Protein AF-A0A928CKJ3-F1 (afdb_monomer_lite)

pLDDT: mean 70.88, std 17.89, range [30.19, 94.12]

Structure (mmCIF, N/CA/C/O backbone):
data_AF-A0A928CKJ3-F1
#
_entry.id   AF-A0A928CKJ3-F1
#
loop_
_atom_site.group_PDB
_atom_site.id
_atom_site.type_symbol
_atom_site.label_atom_id
_atom_site.label_alt_id
_atom_site.label_comp_id
_atom_site.label_asym_id
_atom_site.label_entity_id
_atom_site.label_seq_id
_atom_site.pdbx_PDB_ins_code
_atom_site.Cartn_x
_atom_site.Cartn_y
_atom_site.Cartn_z
_atom_site.occupancy
_atom_site.B_iso_or_equiv
_atom_site.auth_seq_id
_atom_site.auth_comp_id
_atom_site.auth_asym_id
_atom_site.auth_atom_id
_atom_site.pdbx_PDB_model_num
ATOM 1 N N . MET A 1 1 ? 8.631 -1.936 -38.135 1.00 51.50 1 MET A N 1
ATOM 2 C CA . MET A 1 1 ? 9.243 -1.832 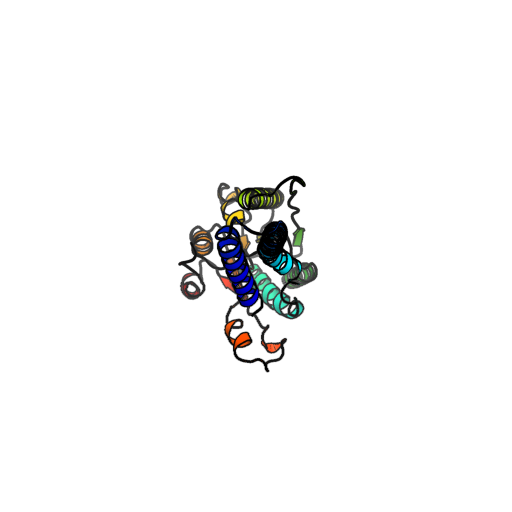-39.485 1.00 51.50 1 MET A CA 1
ATOM 3 C C . MET A 1 1 ? 10.563 -1.054 -39.508 1.00 51.50 1 MET A C 1
ATOM 5 O O . MET A 1 1 ? 11.503 -1.553 -40.109 1.00 51.50 1 MET A O 1
ATOM 9 N N . LEU A 1 2 ? 10.690 0.100 -38.836 1.00 54.56 2 LEU A N 1
ATOM 10 C CA . LEU A 1 2 ? 11.912 0.930 -38.873 1.00 54.56 2 LEU A CA 1
ATOM 11 C C . LEU A 1 2 ? 13.190 0.224 -38.360 1.00 54.56 2 LEU A C 1
ATOM 13 O O . LEU A 1 2 ? 14.235 0.327 -38.994 1.00 54.56 2 LEU A O 1
ATOM 17 N N . LYS A 1 3 ? 13.100 -0.550 -37.264 1.00 55.16 3 LYS A N 1
ATOM 18 C CA . LYS A 1 3 ? 14.242 -1.300 -36.696 1.00 55.16 3 LYS A CA 1
ATOM 19 C C . LYS A 1 3 ? 14.831 -2.317 -37.685 1.00 55.16 3 LYS A C 1
ATOM 21 O O . LYS A 1 3 ? 16.035 -2.332 -37.892 1.00 55.16 3 LYS A O 1
ATOM 26 N N . LEU A 1 4 ? 13.974 -3.093 -38.354 1.00 59.09 4 LEU A N 1
ATOM 27 C CA . LEU A 1 4 ? 14.368 -4.061 -39.390 1.00 59.09 4 LEU A CA 1
ATOM 28 C C . LEU A 1 4 ? 15.076 -3.388 -40.576 1.00 59.09 4 LEU A C 1
ATOM 30 O O . LEU A 1 4 ? 16.056 -3.923 -41.089 1.00 59.09 4 LEU A O 1
ATOM 34 N N . LEU A 1 5 ? 14.614 -2.199 -40.976 1.00 64.75 5 LEU A N 1
ATOM 35 C CA . LEU A 1 5 ? 15.221 -1.431 -42.063 1.00 64.75 5 LEU A CA 1
ATOM 36 C C . LEU A 1 5 ? 16.613 -0.897 -41.673 1.00 64.75 5 LEU A C 1
ATOM 38 O O . LEU A 1 5 ? 17.554 -1.019 -42.452 1.00 64.75 5 LEU A O 1
ATOM 42 N N . LEU A 1 6 ? 16.768 -0.377 -40.450 1.00 62.59 6 LEU A N 1
ATOM 43 C CA . LEU A 1 6 ? 18.052 0.096 -39.909 1.00 62.59 6 LEU A CA 1
ATOM 44 C C . LEU A 1 6 ? 19.079 -1.036 -39.776 1.00 62.59 6 LEU A C 1
ATOM 46 O O . LEU A 1 6 ? 20.226 -0.877 -40.193 1.00 62.59 6 LEU A O 1
ATOM 50 N N . THR A 1 7 ? 18.668 -2.199 -39.263 1.00 65.25 7 THR A N 1
ATOM 51 C CA . THR A 1 7 ? 19.543 -3.376 -39.165 1.00 65.25 7 THR A CA 1
ATOM 52 C C . THR A 1 7 ? 19.997 -3.849 -40.549 1.00 65.25 7 THR A C 1
ATOM 54 O O . THR A 1 7 ? 21.179 -4.128 -40.743 1.00 65.25 7 THR A O 1
ATOM 57 N N . ALA A 1 8 ? 19.097 -3.871 -41.539 1.00 68.06 8 ALA A N 1
ATOM 58 C CA . ALA A 1 8 ? 19.449 -4.225 -42.914 1.00 68.06 8 ALA A CA 1
ATOM 59 C C . ALA A 1 8 ? 20.457 -3.238 -43.536 1.00 68.06 8 ALA A C 1
ATOM 61 O O . ALA A 1 8 ? 21.411 -3.663 -44.191 1.00 68.06 8 ALA A O 1
ATOM 62 N N . VAL A 1 9 ? 20.301 -1.932 -43.281 1.00 71.06 9 VAL A N 1
ATOM 63 C CA . VAL A 1 9 ? 21.239 -0.891 -43.738 1.00 71.06 9 VAL A CA 1
ATOM 64 C C . VAL A 1 9 ? 22.617 -1.043 -43.081 1.00 71.06 9 VAL A C 1
ATOM 66 O O . VAL A 1 9 ? 23.631 -0.946 -43.774 1.00 71.06 9 VAL A O 1
ATOM 69 N N . MET A 1 10 ? 22.682 -1.350 -41.781 1.00 67.12 10 MET A N 1
ATOM 70 C CA . MET A 1 10 ? 23.954 -1.587 -41.081 1.00 67.12 10 MET A CA 1
ATOM 71 C C . MET A 1 10 ? 24.703 -2.804 -41.631 1.00 67.12 10 MET A C 1
ATOM 73 O O . MET A 1 10 ? 25.911 -2.732 -41.865 1.00 67.12 10 MET A O 1
ATOM 77 N N . ILE A 1 11 ? 23.991 -3.906 -41.887 1.00 72.25 11 ILE A N 1
ATOM 78 C CA . ILE A 1 11 ? 24.580 -5.120 -42.466 1.00 72.25 11 ILE A CA 1
ATOM 79 C C . ILE A 1 11 ? 25.114 -4.829 -43.876 1.00 72.25 11 ILE A C 1
ATOM 81 O O . ILE A 1 11 ? 26.253 -5.179 -44.188 1.00 72.25 11 ILE A O 1
ATOM 85 N N . ALA A 1 12 ? 24.345 -4.120 -44.708 1.00 70.69 12 ALA A N 1
ATOM 86 C CA . ALA A 1 12 ? 24.781 -3.729 -46.047 1.00 70.69 12 ALA A CA 1
ATOM 87 C C . ALA A 1 12 ? 26.026 -2.816 -46.020 1.00 70.69 12 ALA A C 1
ATOM 89 O O . ALA A 1 12 ? 26.948 -3.005 -46.819 1.00 70.69 12 ALA A O 1
ATOM 90 N N . ALA A 1 13 ? 26.096 -1.871 -45.076 1.00 68.12 13 ALA A N 1
ATOM 91 C CA . ALA A 1 13 ? 27.244 -0.980 -44.901 1.00 68.12 13 ALA A CA 1
ATOM 92 C C . ALA A 1 13 ? 28.513 -1.730 -44.448 1.00 68.12 13 ALA A C 1
ATOM 94 O O . ALA A 1 13 ? 29.599 -1.485 -44.982 1.00 68.12 13 ALA A O 1
ATOM 95 N N . LEU A 1 14 ? 28.380 -2.691 -43.527 1.00 68.94 14 LEU A N 1
ATOM 96 C CA . LEU A 1 14 ? 29.472 -3.572 -43.096 1.00 68.94 14 LEU A CA 1
ATOM 97 C C . LEU A 1 14 ? 29.993 -4.438 -44.251 1.00 68.94 14 LEU A C 1
ATOM 99 O O . LEU A 1 14 ? 31.204 -4.498 -44.480 1.00 68.94 14 LEU A O 1
ATOM 103 N N . CYS A 1 15 ? 29.100 -5.040 -45.044 1.00 70.06 15 CYS A N 1
ATOM 104 C CA . CYS A 1 15 ? 29.486 -5.779 -46.248 1.00 70.06 15 CYS A CA 1
ATOM 105 C C . CYS A 1 15 ? 30.217 -4.880 -47.264 1.00 70.06 15 CYS A C 1
ATOM 107 O O . CYS A 1 15 ? 31.235 -5.288 -47.829 1.00 70.06 15 CYS A O 1
ATOM 109 N N . GLY A 1 16 ? 29.760 -3.636 -47.453 1.00 64.62 16 GLY A N 1
ATOM 110 C CA . GLY A 1 16 ? 30.408 -2.645 -48.317 1.00 64.62 16 GLY A CA 1
ATOM 111 C C . GLY A 1 16 ? 31.831 -2.282 -47.877 1.00 64.62 16 GLY A C 1
ATOM 112 O O . GLY A 1 16 ? 32.731 -2.201 -48.718 1.00 64.62 16 GLY A O 1
ATOM 113 N N . MET A 1 17 ? 32.072 -2.141 -46.569 1.00 65.88 17 MET A N 1
ATOM 114 C CA . MET A 1 17 ? 33.410 -1.887 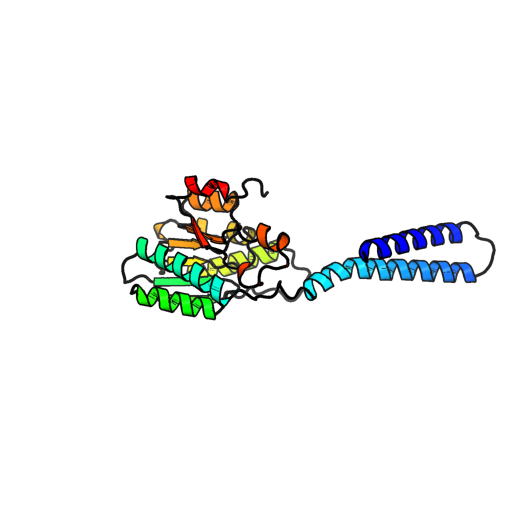-46.015 1.00 65.88 17 MET A CA 1
ATOM 115 C C . MET A 1 17 ? 34.372 -3.059 -46.253 1.00 65.88 17 MET A C 1
ATOM 117 O O . MET A 1 17 ? 35.513 -2.844 -46.670 1.00 65.88 17 MET A O 1
ATOM 121 N N . VAL A 1 18 ? 33.910 -4.302 -46.075 1.00 65.69 18 VAL A N 1
ATOM 122 C CA . VAL A 1 18 ? 34.718 -5.510 -46.336 1.00 65.69 18 VAL A CA 1
ATOM 123 C C . VAL A 1 18 ? 35.108 -5.614 -47.817 1.00 65.69 18 VAL A C 1
ATOM 125 O O . VAL A 1 18 ? 36.251 -5.945 -48.142 1.00 65.69 18 VAL A O 1
ATOM 128 N N . ILE A 1 19 ? 34.191 -5.275 -48.729 1.00 65.56 19 ILE A N 1
ATOM 129 C CA . ILE A 1 19 ? 34.451 -5.267 -50.178 1.00 65.56 19 ILE A CA 1
ATOM 130 C C . ILE A 1 19 ? 35.441 -4.155 -50.557 1.00 65.56 19 ILE A C 1
ATOM 132 O O . ILE A 1 19 ? 36.351 -4.393 -51.356 1.00 65.56 19 ILE A O 1
ATOM 136 N N . CYS A 1 20 ? 35.317 -2.964 -49.961 1.00 63.22 20 CYS A N 1
ATOM 137 C CA . CYS A 1 20 ? 36.242 -1.851 -50.197 1.00 63.22 20 CYS A CA 1
ATOM 138 C C . CYS A 1 20 ? 37.664 -2.157 -49.701 1.00 63.22 20 CYS A C 1
ATOM 140 O O . CYS A 1 20 ? 38.634 -1.777 -50.357 1.00 63.22 20 CYS A O 1
ATOM 142 N N . ASN A 1 21 ? 37.806 -2.896 -48.596 1.00 62.84 21 ASN A N 1
ATOM 143 C CA . ASN A 1 21 ? 39.110 -3.248 -48.029 1.00 62.84 21 ASN A CA 1
ATOM 144 C C . ASN A 1 21 ? 39.864 -4.319 -48.852 1.00 62.84 21 ASN A C 1
ATOM 146 O O . ASN A 1 21 ? 41.090 -4.383 -48.828 1.00 62.84 21 ASN A O 1
ATOM 150 N N . ARG A 1 22 ? 39.156 -5.140 -49.647 1.00 63.38 22 ARG A N 1
ATOM 151 C CA . ARG A 1 22 ? 39.763 -6.193 -50.492 1.00 63.38 22 ARG A CA 1
ATOM 152 C C . ARG A 1 22 ? 40.399 -5.692 -51.798 1.00 63.38 22 ARG A C 1
ATOM 154 O O . ARG A 1 22 ? 41.063 -6.473 -52.476 1.00 63.38 22 ARG A O 1
ATOM 161 N N . LYS A 1 23 ? 40.243 -4.414 -52.170 1.00 56.00 23 LYS A N 1
ATOM 162 C CA . LYS A 1 23 ? 40.884 -3.818 -53.362 1.00 56.00 23 LYS A CA 1
ATOM 163 C C . LYS A 1 23 ? 41.883 -2.717 -52.967 1.00 56.00 23 LYS A C 1
ATOM 165 O O . LYS A 1 23 ? 41.599 -1.538 -53.158 1.00 56.00 23 LYS A O 1
ATOM 170 N N . PRO A 1 24 ? 43.096 -3.061 -52.500 1.00 51.28 24 PRO A N 1
ATOM 171 C CA . PRO A 1 24 ? 44.049 -2.080 -51.971 1.00 51.28 24 PRO A CA 1
ATOM 172 C C . PRO A 1 24 ? 44.742 -1.199 -53.031 1.00 51.28 24 PRO A C 1
ATOM 174 O O . PRO A 1 24 ? 45.612 -0.408 -52.680 1.00 51.28 24 PRO A O 1
ATOM 177 N N . ARG A 1 25 ? 44.409 -1.305 -54.329 1.00 54.72 25 ARG A N 1
ATOM 178 C CA . ARG A 1 25 ? 45.247 -0.742 -55.409 1.00 54.72 25 ARG A CA 1
ATOM 179 C C . ARG A 1 25 ? 44.687 0.410 -56.241 1.00 54.72 25 ARG A C 1
ATOM 181 O O . ARG A 1 25 ? 45.402 0.865 -57.127 1.00 54.72 25 ARG A O 1
ATOM 188 N N . LYS A 1 26 ? 43.483 0.939 -55.993 1.00 51.34 26 LYS A N 1
ATOM 189 C CA . LYS A 1 26 ? 43.012 2.127 -56.736 1.00 51.34 26 LYS A CA 1
ATOM 190 C C . LYS A 1 26 ? 42.228 3.108 -55.863 1.00 51.34 26 LYS A C 1
ATOM 192 O O . LYS A 1 26 ? 41.211 2.749 -55.301 1.00 51.34 26 LYS A O 1
ATOM 197 N N . ALA A 1 27 ? 42.700 4.357 -55.883 1.00 56.44 27 ALA A N 1
ATOM 198 C CA . ALA A 1 27 ? 42.038 5.620 -55.547 1.00 56.44 27 ALA A CA 1
ATOM 199 C C . ALA A 1 27 ? 41.666 5.897 -54.074 1.00 56.44 27 ALA A C 1
ATOM 201 O O . ALA A 1 27 ? 40.838 5.223 -53.469 1.00 56.44 27 ALA A O 1
ATOM 202 N N . ALA A 1 28 ? 42.166 7.034 -53.565 1.00 59.50 28 ALA A N 1
ATOM 203 C CA . ALA A 1 28 ? 41.754 7.692 -52.317 1.00 59.50 28 ALA A CA 1
ATOM 204 C C . ALA A 1 28 ? 40.222 7.794 -52.134 1.00 59.50 28 ALA A C 1
ATOM 206 O O . ALA A 1 28 ? 39.727 7.825 -51.012 1.00 59.50 28 ALA A O 1
ATOM 207 N N . ARG A 1 29 ? 39.467 7.752 -53.239 1.00 61.59 29 ARG A N 1
ATOM 208 C CA . ARG A 1 29 ? 38.000 7.734 -53.280 1.00 61.59 29 ARG A CA 1
ATOM 209 C C . ARG A 1 29 ? 37.377 6.565 -52.501 1.00 61.59 29 ARG A C 1
ATOM 211 O O . ARG A 1 29 ? 36.368 6.772 -51.842 1.00 61.59 29 ARG A O 1
ATOM 218 N N . TYR A 1 30 ? 37.983 5.374 -52.491 1.00 62.00 30 TYR A N 1
ATOM 219 C CA . TYR A 1 30 ? 37.432 4.226 -51.746 1.00 62.00 30 TYR A CA 1
ATOM 220 C C . TYR A 1 30 ? 37.673 4.317 -50.237 1.00 62.00 30 TYR A C 1
ATOM 222 O O . TYR A 1 30 ? 36.861 3.820 -49.461 1.00 62.00 30 TYR A O 1
ATOM 230 N N . LYS A 1 31 ? 38.740 5.008 -49.809 1.00 62.53 31 LYS A N 1
ATOM 231 C CA . LYS A 1 31 ? 38.963 5.321 -48.389 1.00 62.53 31 LYS A CA 1
ATOM 232 C C . LYS A 1 31 ? 37.903 6.294 -47.870 1.00 62.53 31 LYS A C 1
ATOM 234 O O . LYS A 1 31 ? 37.403 6.101 -46.771 1.00 62.53 31 LYS A O 1
ATOM 239 N N . ILE A 1 32 ? 37.519 7.281 -48.685 1.00 69.44 32 ILE A N 1
ATOM 240 C CA . ILE A 1 32 ? 36.440 8.227 -48.356 1.00 69.44 32 ILE A CA 1
ATOM 241 C C . ILE A 1 32 ? 35.095 7.495 -48.258 1.00 69.44 32 ILE A C 1
ATOM 243 O O . ILE A 1 32 ? 34.369 7.696 -47.292 1.00 69.44 32 ILE A O 1
ATOM 247 N N . ILE A 1 33 ? 34.786 6.596 -49.200 1.00 69.25 33 ILE A N 1
ATOM 248 C CA . ILE A 1 33 ? 33.550 5.795 -49.159 1.00 69.25 33 ILE A CA 1
ATOM 249 C C . ILE A 1 33 ? 33.511 4.900 -47.913 1.00 69.25 33 ILE A C 1
ATOM 251 O O . ILE A 1 33 ? 32.493 4.853 -47.231 1.00 69.25 33 ILE A O 1
ATOM 255 N N . ALA A 1 34 ? 34.615 4.229 -47.574 1.00 66.50 34 ALA A N 1
ATOM 256 C CA . ALA A 1 34 ? 34.688 3.412 -46.364 1.00 66.50 34 ALA A CA 1
ATOM 257 C C . ALA A 1 34 ? 34.523 4.250 -45.085 1.00 66.50 34 ALA A C 1
ATOM 259 O O . ALA A 1 34 ? 33.833 3.821 -44.166 1.00 66.50 34 ALA A O 1
ATOM 260 N N . LEU A 1 35 ? 35.096 5.458 -45.044 1.00 70.75 35 LEU A N 1
ATOM 261 C CA . LEU A 1 35 ? 34.954 6.374 -43.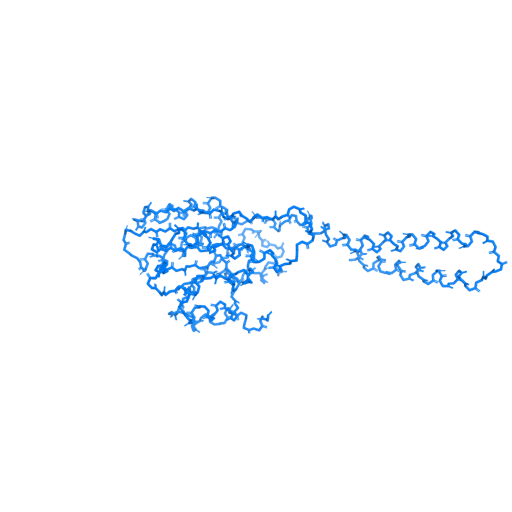913 1.00 70.75 35 LEU A CA 1
ATOM 262 C C . LEU A 1 35 ? 33.513 6.884 -43.771 1.00 70.75 35 LEU A C 1
ATOM 264 O O . LEU A 1 35 ? 32.996 6.926 -42.661 1.00 70.75 35 LEU A O 1
ATOM 268 N N . LEU A 1 36 ? 32.835 7.192 -44.881 1.00 73.06 36 LEU A N 1
ATOM 269 C CA . LEU A 1 36 ? 31.415 7.562 -44.880 1.00 73.06 36 LEU A CA 1
ATOM 270 C C . LEU A 1 36 ? 30.518 6.404 -44.423 1.00 73.06 36 LEU A C 1
ATOM 272 O O . LEU A 1 36 ? 29.587 6.627 -43.655 1.00 73.06 36 LEU A O 1
ATOM 276 N N . LEU A 1 37 ? 30.810 5.169 -44.843 1.00 72.50 37 LEU A N 1
ATOM 277 C CA . LEU A 1 37 ? 30.086 3.979 -44.382 1.00 72.50 37 LEU A CA 1
ATOM 278 C C . LEU A 1 37 ? 30.315 3.712 -42.890 1.00 72.50 37 LEU A C 1
ATOM 280 O O . LEU A 1 37 ? 29.370 3.364 -42.188 1.00 72.50 37 LEU A O 1
ATOM 284 N N . LEU A 1 38 ? 31.538 3.908 -42.391 1.00 70.94 38 LEU A N 1
ATOM 285 C CA . LEU A 1 38 ? 31.846 3.810 -40.963 1.00 70.94 38 LEU A CA 1
ATOM 286 C C . LEU A 1 38 ? 31.054 4.851 -40.159 1.00 70.94 38 LEU A C 1
ATOM 288 O O . LEU A 1 38 ? 30.447 4.520 -39.145 1.00 70.94 38 LEU A O 1
ATOM 292 N N . LEU A 1 39 ? 31.024 6.096 -40.638 1.00 76.31 39 LEU A N 1
ATOM 293 C CA . LEU A 1 39 ? 30.307 7.199 -39.998 1.00 76.31 39 LEU A CA 1
ATOM 294 C C . LEU A 1 39 ? 28.792 6.945 -39.995 1.00 76.31 39 LEU A C 1
ATOM 296 O O . LEU A 1 39 ? 28.137 7.177 -38.985 1.00 76.31 39 LEU A O 1
ATOM 300 N N . LEU A 1 40 ? 28.252 6.371 -41.075 1.00 74.75 40 LEU A N 1
ATOM 301 C CA . LEU A 1 40 ? 26.858 5.935 -41.151 1.00 74.75 40 LEU A CA 1
ATOM 302 C C . LEU A 1 40 ? 26.544 4.841 -40.121 1.00 74.75 40 LEU A C 1
ATOM 304 O O . LEU A 1 40 ? 25.525 4.939 -39.451 1.00 74.75 40 LEU A O 1
ATOM 308 N N . VAL A 1 41 ? 27.422 3.843 -39.958 1.00 70.88 41 VAL A N 1
ATOM 309 C CA . VAL A 1 41 ? 27.256 2.768 -38.961 1.00 70.88 41 VAL A CA 1
ATOM 310 C C . VAL A 1 41 ? 27.332 3.308 -37.531 1.00 70.88 41 VAL A C 1
ATOM 312 O O . VAL A 1 41 ? 26.537 2.896 -36.688 1.00 70.88 41 VAL A O 1
ATOM 315 N N . LEU A 1 42 ? 28.248 4.241 -37.254 1.00 69.81 42 LEU A N 1
ATOM 316 C CA . LEU A 1 42 ? 28.365 4.884 -35.942 1.00 69.81 42 LEU A CA 1
ATOM 317 C C . LEU A 1 42 ? 27.140 5.748 -35.627 1.00 69.81 42 LEU A C 1
ATOM 319 O O . LEU A 1 42 ? 26.592 5.644 -34.534 1.00 69.81 42 LEU A O 1
ATOM 323 N N . LEU A 1 43 ? 26.665 6.545 -36.589 1.00 68.75 43 LEU A N 1
ATOM 324 C CA . LEU A 1 43 ? 25.456 7.351 -36.422 1.00 68.75 43 LEU A CA 1
ATOM 325 C C . LEU A 1 43 ? 24.206 6.480 -36.293 1.00 68.75 43 LEU A C 1
ATOM 327 O O . LEU A 1 43 ? 23.377 6.760 -35.438 1.00 68.75 43 LEU A O 1
ATOM 331 N N . SER A 1 44 ? 24.066 5.410 -37.082 1.00 65.88 44 SER A N 1
ATOM 332 C CA . SER A 1 44 ? 22.915 4.505 -36.990 1.00 65.88 44 SER A CA 1
ATOM 333 C C . SER A 1 44 ? 22.939 3.664 -35.718 1.00 65.88 44 SER A C 1
ATOM 335 O O . SER A 1 44 ? 21.886 3.422 -35.142 1.00 65.88 44 SER A O 1
ATOM 337 N N . GLY A 1 45 ? 24.122 3.232 -35.267 1.00 61.09 45 GLY A N 1
ATOM 338 C CA . GLY A 1 45 ? 24.304 2.530 -33.997 1.00 61.09 45 GLY A CA 1
ATOM 339 C C . GLY A 1 45 ? 24.022 3.440 -32.804 1.00 61.09 45 GLY A C 1
ATOM 340 O O . GLY A 1 45 ? 23.292 3.044 -31.900 1.00 61.09 45 GLY A O 1
ATOM 341 N N . GLY A 1 46 ? 24.502 4.687 -32.855 1.00 60.84 46 GLY A N 1
ATOM 342 C CA . GLY A 1 46 ? 24.149 5.737 -31.902 1.00 60.84 46 GLY A CA 1
ATOM 343 C C . GLY A 1 46 ? 22.643 5.980 -31.874 1.00 60.84 46 GLY A C 1
ATOM 344 O O . GLY A 1 46 ? 22.047 5.926 -30.807 1.00 60.84 46 GLY A O 1
ATOM 345 N N . LEU A 1 47 ? 21.999 6.113 -33.039 1.00 60.16 47 LEU A N 1
ATOM 346 C CA . LEU A 1 47 ? 20.543 6.229 -33.140 1.00 60.16 47 LEU A CA 1
ATOM 347 C C . LEU A 1 47 ? 19.826 5.000 -32.566 1.00 60.16 47 LEU A C 1
ATOM 349 O O . LEU A 1 47 ? 18.777 5.149 -31.961 1.00 60.16 47 LEU A O 1
ATOM 353 N N . PHE A 1 48 ? 20.369 3.792 -32.734 1.00 58.03 48 PHE A N 1
ATOM 354 C CA . PHE A 1 48 ? 19.779 2.557 -32.209 1.00 58.03 48 PHE A CA 1
ATOM 355 C C . PHE A 1 48 ? 19.878 2.458 -30.682 1.00 58.03 48 PHE A C 1
ATOM 357 O O . PHE A 1 48 ? 18.996 1.866 -30.069 1.00 58.03 48 PHE A O 1
ATOM 364 N N . MET A 1 49 ? 20.913 3.050 -30.075 1.00 57.22 49 MET A N 1
ATOM 365 C CA . MET A 1 49 ? 21.033 3.188 -28.618 1.00 57.22 49 MET A CA 1
ATOM 366 C C . MET A 1 49 ? 20.210 4.364 -28.068 1.00 57.22 49 MET A C 1
ATOM 368 O O . MET A 1 49 ? 19.703 4.273 -26.958 1.00 57.22 49 MET A O 1
ATOM 372 N N . TYR A 1 50 ? 20.022 5.431 -28.853 1.00 53.41 50 TYR A N 1
ATOM 373 C CA . TYR A 1 50 ? 19.234 6.615 -28.477 1.00 53.41 50 TYR A CA 1
ATOM 374 C C . TYR A 1 50 ? 17.728 6.479 -28.772 1.00 53.41 50 TYR A C 1
ATOM 376 O O . TYR A 1 50 ? 16.913 7.215 -28.236 1.00 53.41 50 TYR A O 1
ATOM 384 N N . LEU A 1 51 ? 17.318 5.559 -29.651 1.00 53.81 51 LEU A N 1
ATOM 385 C CA . LEU A 1 51 ? 15.909 5.299 -29.972 1.00 53.81 51 LEU A CA 1
ATOM 386 C C . LEU A 1 51 ? 15.125 4.703 -28.791 1.00 53.81 51 LEU A C 1
ATOM 388 O O . LEU A 1 51 ? 13.980 5.107 -28.619 1.00 53.81 51 LEU A O 1
ATOM 392 N N . PRO A 1 52 ? 15.681 3.779 -27.981 1.00 47.28 52 PRO A N 1
ATOM 393 C CA . PRO A 1 52 ? 15.100 3.395 -26.700 1.00 47.28 52 PRO A CA 1
ATOM 394 C C . PRO A 1 52 ? 14.963 4.590 -25.753 1.00 47.28 52 PRO A C 1
ATOM 396 O O . PRO A 1 52 ? 13.865 4.814 -25.266 1.00 47.28 52 PRO A O 1
ATOM 399 N N . SER A 1 53 ? 15.999 5.427 -25.600 1.00 43.56 53 SER A N 1
ATOM 400 C CA . SER A 1 53 ? 15.948 6.581 -24.687 1.00 43.56 53 SER A CA 1
ATOM 401 C C . SER A 1 53 ? 14.999 7.690 -25.162 1.00 43.56 53 SER A C 1
ATOM 403 O O . SER A 1 53 ? 14.403 8.387 -24.352 1.00 43.56 53 SER A O 1
ATOM 405 N N . LEU A 1 54 ? 14.802 7.844 -26.477 1.00 40.78 54 LEU A N 1
ATOM 406 C CA . LEU A 1 54 ? 13.795 8.741 -27.056 1.00 40.78 54 LEU A CA 1
ATOM 407 C C . LEU A 1 54 ? 12.389 8.138 -27.059 1.00 40.78 54 LEU A C 1
ATOM 409 O O . LEU A 1 54 ? 11.428 8.900 -27.114 1.00 40.78 54 LEU A O 1
ATOM 413 N N . ALA A 1 55 ? 12.253 6.810 -27.029 1.00 39.81 55 ALA A N 1
ATOM 414 C CA . ALA A 1 55 ? 10.975 6.135 -26.827 1.00 39.81 55 ALA A CA 1
ATOM 415 C C . ALA A 1 55 ? 10.561 6.164 -25.347 1.00 39.81 55 ALA A C 1
ATOM 417 O O . ALA A 1 55 ? 9.382 6.344 -25.092 1.00 39.81 55 ALA A O 1
ATOM 418 N N . GLU A 1 56 ? 11.509 6.104 -24.408 1.00 38.78 56 GLU A N 1
ATOM 419 C CA . GLU A 1 56 ? 11.291 6.382 -22.978 1.00 38.78 56 GLU A CA 1
ATOM 420 C C . GLU A 1 56 ? 11.028 7.871 -22.711 1.00 38.78 56 GLU A C 1
ATOM 422 O O . GLU A 1 56 ? 10.216 8.199 -21.856 1.00 38.78 56 GLU A O 1
ATOM 427 N N . GLN A 1 57 ? 11.630 8.793 -23.476 1.00 37.66 57 GLN A N 1
ATOM 428 C CA . GLN A 1 57 ? 11.331 10.230 -23.356 1.00 37.66 57 GLN A CA 1
ATOM 429 C C . GLN A 1 57 ? 10.075 10.691 -24.124 1.00 37.66 57 GLN A C 1
ATOM 431 O O . GLN A 1 57 ? 9.559 11.767 -23.828 1.00 37.66 57 GLN A O 1
ATOM 436 N N . ASN A 1 58 ? 9.574 9.926 -25.108 1.00 30.19 58 ASN A N 1
ATOM 437 C CA . ASN A 1 58 ? 8.370 10.272 -25.890 1.00 30.19 58 ASN A CA 1
ATOM 438 C C . ASN A 1 58 ? 7.192 9.298 -25.741 1.00 30.19 58 ASN A C 1
ATOM 440 O O . ASN A 1 58 ? 6.139 9.559 -26.327 1.00 30.19 58 ASN A O 1
ATOM 444 N N . SER A 1 59 ? 7.297 8.246 -24.927 1.00 31.41 59 SER A N 1
ATOM 445 C CA . SER A 1 59 ? 6.154 7.877 -24.099 1.00 31.41 59 SER A CA 1
ATOM 446 C C . SER A 1 59 ? 6.038 8.994 -23.058 1.00 31.41 59 SER A C 1
ATOM 448 O O . SER A 1 59 ? 6.608 8.931 -21.983 1.00 31.41 59 SER A O 1
ATOM 450 N N . LYS A 1 60 ? 5.380 10.121 -23.342 1.00 36.44 60 LYS A N 1
ATOM 451 C CA . LYS A 1 60 ? 3.939 10.186 -23.078 1.00 36.44 60 LYS A CA 1
ATOM 452 C C . LYS A 1 60 ? 3.454 8.839 -22.570 1.00 36.44 60 LYS A C 1
ATOM 454 O O . LYS A 1 60 ? 3.085 7.980 -23.373 1.00 36.44 60 LYS A O 1
ATOM 459 N N . ASP A 1 61 ? 3.602 8.676 -21.254 1.00 33.78 61 ASP A N 1
ATOM 460 C CA . ASP A 1 61 ? 2.822 7.772 -20.419 1.00 33.78 61 ASP A CA 1
ATOM 461 C C . ASP A 1 61 ? 1.546 7.402 -21.173 1.00 33.78 61 ASP A C 1
ATOM 463 O O . ASP A 1 61 ? 0.900 8.334 -21.684 1.00 33.78 61 ASP A O 1
ATOM 467 N N . PRO A 1 62 ? 1.200 6.107 -21.320 1.00 35.34 62 PRO A N 1
ATOM 468 C CA . PRO A 1 62 ? -0.083 5.743 -21.901 1.00 35.34 62 PRO A CA 1
ATOM 469 C C . PRO A 1 62 ? -1.122 6.664 -21.279 1.00 35.34 62 PRO A C 1
ATOM 471 O O . PRO A 1 62 ? -1.219 6.747 -20.056 1.00 35.34 62 PRO A O 1
ATOM 474 N N . GLU A 1 63 ? -1.726 7.474 -22.155 1.00 33.72 63 GLU A N 1
ATOM 475 C CA . GLU A 1 63 ? -2.552 8.615 -21.805 1.00 33.72 63 GLU A CA 1
ATOM 476 C C . GLU A 1 63 ? -3.375 8.266 -20.572 1.00 33.72 63 GLU A C 1
ATOM 478 O O . GLU A 1 63 ? -4.167 7.326 -20.615 1.00 33.72 63 GLU A O 1
ATOM 483 N N . PHE A 1 64 ? -3.135 9.022 -19.498 1.00 39.41 64 PHE A N 1
ATOM 484 C CA . PHE A 1 64 ? -3.807 9.013 -18.199 1.00 39.41 64 PHE A CA 1
ATOM 485 C C . PHE A 1 64 ? -5.291 9.406 -18.371 1.00 39.41 64 PHE A C 1
ATOM 487 O O . PHE A 1 64 ? -5.794 10.372 -17.807 1.00 39.41 64 PHE A O 1
ATOM 494 N N . VAL A 1 65 ? -5.993 8.694 -19.248 1.00 30.19 65 VAL A N 1
ATOM 495 C CA . VAL A 1 65 ? -7.393 8.855 -19.630 1.00 30.19 65 VAL A CA 1
ATOM 496 C C . VAL A 1 65 ? -8.137 7.680 -18.998 1.00 30.19 65 VAL A C 1
ATOM 498 O O . VAL A 1 65 ? -8.669 6.805 -19.669 1.00 30.19 65 VAL A O 1
ATOM 501 N N . SER A 1 66 ? -8.100 7.658 -17.665 1.00 34.50 66 SER A N 1
ATOM 502 C CA . SER A 1 66 ? -8.958 6.845 -16.785 1.00 34.50 66 SER A CA 1
ATOM 503 C C . SER A 1 66 ? -8.984 7.327 -15.322 1.00 34.50 66 SER A C 1
ATOM 505 O O . SER A 1 66 ? -9.707 6.737 -14.516 1.00 34.50 66 SER A O 1
ATOM 507 N N . GLY A 1 67 ? -8.243 8.395 -14.973 1.00 39.41 67 GLY A N 1
ATOM 508 C CA . GLY A 1 67 ? -7.960 8.806 -13.588 1.00 39.41 67 GLY A CA 1
ATOM 509 C C . GLY A 1 67 ? -9.190 8.936 -12.683 1.00 39.41 67 GLY A C 1
ATOM 510 O O . GLY A 1 67 ? -9.216 8.347 -11.610 1.00 39.41 67 GLY A O 1
ATOM 511 N N . ASP A 1 68 ? -10.261 9.593 -13.132 1.00 41.12 68 ASP A N 1
ATOM 512 C CA . ASP A 1 68 ? -11.436 9.840 -12.276 1.00 41.12 68 ASP A CA 1
ATOM 513 C C . ASP A 1 68 ? -12.242 8.579 -11.905 1.00 41.12 68 ASP A C 1
ATOM 515 O O . ASP A 1 68 ? -12.925 8.565 -10.880 1.00 41.12 68 ASP A O 1
ATOM 519 N N . TYR A 1 69 ? -12.207 7.524 -12.728 1.00 40.72 69 TYR A N 1
ATOM 520 C CA . TYR A 1 69 ? -12.976 6.296 -12.470 1.00 40.72 69 TYR A CA 1
ATOM 521 C C . TYR A 1 69 ? -12.170 5.270 -11.671 1.00 40.72 69 TYR A C 1
ATOM 523 O O . TYR A 1 69 ? -12.721 4.611 -10.793 1.00 40.72 69 TYR A O 1
ATOM 531 N N . GLN A 1 70 ? -10.859 5.192 -11.910 1.00 60.44 70 GLN A N 1
ATOM 532 C CA . GLN A 1 70 ? -9.966 4.307 -11.163 1.00 60.44 70 GLN A CA 1
ATOM 533 C C . GLN A 1 70 ? -9.733 4.801 -9.724 1.00 60.44 70 GLN A C 1
ATOM 535 O O . GLN A 1 70 ? -9.662 3.993 -8.799 1.00 60.44 70 GLN A O 1
ATOM 540 N N . HIS A 1 71 ? -9.721 6.120 -9.486 1.00 69.25 71 HIS A N 1
ATOM 541 C CA . HIS A 1 71 ? -9.583 6.659 -8.128 1.00 69.25 71 HIS A CA 1
ATOM 542 C C . HIS A 1 71 ? -10.755 6.279 -7.221 1.00 69.25 71 HIS A C 1
ATOM 544 O O . HIS A 1 71 ? -10.527 5.805 -6.111 1.00 69.25 71 HIS A O 1
ATOM 550 N N . LYS A 1 72 ? -12.001 6.399 -7.692 1.00 72.94 72 LYS A N 1
ATOM 551 C CA . LYS A 1 72 ? -13.188 6.150 -6.858 1.00 72.94 72 LYS A CA 1
ATOM 552 C C . LYS A 1 72 ? -13.298 4.713 -6.375 1.00 72.94 72 LYS A C 1
ATOM 554 O O . LYS A 1 72 ? -13.651 4.482 -5.222 1.00 72.94 72 LYS A O 1
ATOM 559 N N . GLU A 1 73 ? -12.994 3.749 -7.238 1.00 77.69 73 GLU A N 1
ATOM 560 C CA . GLU A 1 73 ? -13.049 2.333 -6.872 1.00 77.69 73 GLU A CA 1
ATOM 561 C C . GLU A 1 73 ? -11.940 1.967 -5.882 1.00 77.69 73 GLU A C 1
ATOM 563 O O . GLU A 1 73 ? -12.204 1.275 -4.897 1.00 77.69 73 GLU A O 1
ATOM 568 N N . MET A 1 74 ? -10.726 2.497 -6.073 1.00 81.50 74 MET A N 1
ATOM 569 C CA . MET A 1 74 ? -9.633 2.321 -5.115 1.00 81.50 74 MET A CA 1
ATOM 570 C C . MET A 1 74 ? -9.939 2.986 -3.769 1.00 81.50 74 MET A C 1
ATOM 572 O O . MET A 1 74 ? -9.709 2.383 -2.721 1.00 81.50 74 MET A O 1
ATOM 576 N N . VAL A 1 75 ? -10.496 4.201 -3.785 1.00 86.62 75 VAL A N 1
ATOM 577 C CA . VAL A 1 75 ? -10.941 4.921 -2.584 1.00 86.62 75 VAL A CA 1
ATOM 578 C C . VAL A 1 75 ? -11.995 4.110 -1.836 1.00 86.62 75 VAL A C 1
ATOM 580 O O . VAL A 1 75 ? -11.853 3.897 -0.634 1.00 86.62 75 VAL A O 1
ATOM 583 N N . ALA A 1 76 ? -13.014 3.606 -2.534 1.00 83.62 76 ALA A N 1
ATOM 584 C CA . ALA A 1 76 ? -14.062 2.792 -1.926 1.00 83.62 76 ALA A CA 1
ATOM 585 C C . ALA A 1 76 ? -13.500 1.496 -1.320 1.00 83.62 76 ALA A C 1
ATOM 587 O O . ALA A 1 76 ? -13.848 1.140 -0.193 1.00 83.62 76 ALA A O 1
ATOM 588 N N . ALA A 1 77 ? -12.594 0.819 -2.032 1.00 84.38 77 ALA A N 1
ATOM 589 C CA . ALA A 1 77 ? -11.925 -0.386 -1.555 1.00 84.38 77 ALA A CA 1
ATOM 590 C C . ALA A 1 77 ? -11.091 -0.118 -0.286 1.00 84.38 77 ALA A C 1
ATOM 592 O O . ALA A 1 77 ? -11.198 -0.856 0.696 1.00 84.38 77 ALA A O 1
ATOM 593 N N . LEU A 1 78 ? -10.307 0.966 -0.279 1.00 88.00 78 LEU A N 1
ATOM 594 C CA . LEU A 1 78 ? -9.505 1.401 0.867 1.00 88.00 78 LEU A CA 1
ATOM 595 C C . LEU A 1 78 ? -10.371 1.772 2.068 1.00 88.00 78 LEU A C 1
ATOM 597 O O . LEU A 1 78 ? -10.180 1.228 3.155 1.00 88.00 78 LEU A O 1
ATOM 601 N N . SER A 1 79 ? -11.321 2.691 1.885 1.00 87.38 79 SER A N 1
ATOM 602 C CA . SER A 1 79 ? -12.190 3.157 2.965 1.00 87.38 79 SER A CA 1
ATOM 603 C C . SER A 1 79 ? -13.031 2.022 3.537 1.00 87.38 79 SER A C 1
ATOM 605 O O . SER A 1 79 ? -13.141 1.930 4.756 1.00 87.38 79 SER A O 1
ATOM 607 N N . GLY A 1 80 ? -13.555 1.125 2.696 1.00 87.06 80 GLY A N 1
ATOM 608 C CA . GLY A 1 80 ? -14.295 -0.053 3.147 1.00 87.06 80 GLY A CA 1
ATOM 609 C C . GLY A 1 80 ? -13.433 -0.985 4.000 1.00 87.06 80 GLY A C 1
ATOM 610 O O . GLY A 1 80 ? -13.830 -1.356 5.103 1.00 87.06 80 GLY A O 1
ATOM 611 N N . TYR A 1 81 ? -12.212 -1.295 3.550 1.00 87.38 81 TYR A N 1
ATOM 612 C CA . TYR A 1 81 ? -11.295 -2.130 4.329 1.00 87.38 81 TYR A CA 1
ATOM 613 C C . TYR A 1 81 ? -10.907 -1.492 5.672 1.00 87.38 81 TYR A C 1
ATOM 615 O O . TYR A 1 81 ? -10.877 -2.160 6.705 1.00 87.38 81 TYR A O 1
ATOM 623 N N . ILE A 1 82 ? -10.643 -0.185 5.674 1.00 87.06 82 ILE A N 1
ATOM 624 C CA . ILE A 1 82 ? -10.325 0.579 6.884 1.00 87.06 82 ILE A CA 1
ATOM 625 C C . ILE A 1 82 ? -11.525 0.582 7.843 1.00 87.06 82 ILE A C 1
ATOM 627 O O . ILE A 1 82 ? -11.350 0.347 9.039 1.00 87.06 82 ILE A O 1
ATOM 631 N N . GLN A 1 83 ? -12.744 0.775 7.334 1.00 85.06 83 GLN A N 1
ATOM 632 C CA . GLN A 1 83 ? -13.970 0.759 8.133 1.00 85.06 83 GLN A CA 1
ATOM 633 C C . GLN A 1 83 ? -14.186 -0.583 8.847 1.00 85.06 83 GLN A C 1
ATOM 635 O O . GLN A 1 83 ? -14.585 -0.600 10.008 1.00 85.06 83 GLN A O 1
ATOM 640 N N . GLU A 1 84 ? -13.889 -1.709 8.190 1.00 83.12 84 GLU A N 1
ATOM 641 C CA . GLU A 1 84 ? -14.010 -3.045 8.792 1.00 83.12 84 GLU A CA 1
ATOM 642 C C . GLU A 1 84 ? -13.014 -3.291 9.936 1.00 83.12 84 GLU A C 1
ATOM 644 O O . GLU A 1 84 ? -13.247 -4.144 10.798 1.00 83.12 84 GLU A O 1
ATOM 649 N N . LYS A 1 85 ? -11.880 -2.583 9.939 1.00 78.25 85 LYS A N 1
ATOM 650 C CA . LYS A 1 85 ? -10.762 -2.836 10.858 1.00 78.25 85 LYS A CA 1
ATOM 651 C C . LYS A 1 85 ? -10.665 -1.848 12.019 1.00 78.25 85 LYS A C 1
ATOM 653 O O . LYS A 1 85 ? -10.030 -2.186 13.025 1.00 78.25 85 LYS A O 1
ATOM 658 N N . TYR A 1 86 ? -11.272 -0.666 11.911 1.00 73.81 86 TYR A N 1
ATOM 659 C CA . TYR A 1 86 ? -11.057 0.437 12.850 1.00 73.81 86 TYR A CA 1
ATOM 660 C C . TYR A 1 86 ? -12.297 0.952 13.575 1.00 73.81 86 TYR A C 1
ATOM 662 O O . TYR A 1 86 ? -13.443 0.689 13.230 1.00 73.81 86 TYR A O 1
ATOM 670 N N . VAL A 1 87 ? -12.006 1.727 14.621 1.00 59.97 87 VAL A N 1
ATOM 671 C CA . VAL A 1 87 ? -12.946 2.519 15.416 1.00 59.97 87 VAL A CA 1
ATOM 672 C C . VAL A 1 87 ? -12.707 3.995 15.066 1.00 59.97 87 VAL A C 1
ATOM 674 O O . VAL A 1 87 ? -11.582 4.369 14.757 1.00 59.97 87 VAL A O 1
ATOM 677 N N . LEU A 1 88 ? -13.749 4.826 15.130 1.00 58.03 88 LEU A N 1
ATOM 678 C CA . LEU A 1 88 ? -13.875 6.208 14.616 1.00 58.03 88 LEU A CA 1
ATOM 679 C C . LEU A 1 88 ? -12.768 7.239 14.983 1.00 58.03 88 LEU A C 1
ATOM 681 O O . LEU A 1 88 ? -12.868 8.394 14.594 1.00 58.03 88 LEU A O 1
ATOM 685 N N . THR A 1 89 ? -11.724 6.888 15.736 1.00 62.47 89 THR A N 1
ATOM 686 C CA . THR A 1 89 ? -10.681 7.817 16.224 1.00 62.47 89 THR A CA 1
ATOM 687 C C . THR A 1 89 ? -9.304 7.602 15.593 1.00 62.47 89 THR A C 1
ATOM 689 O O . THR A 1 89 ? -8.306 8.047 16.155 1.00 62.47 89 THR A O 1
ATOM 692 N N . SER A 1 90 ? -9.224 6.892 14.468 1.00 81.44 90 SER A N 1
ATOM 693 C CA . SER A 1 90 ? -7.943 6.475 13.896 1.00 81.44 90 SER A CA 1
ATOM 694 C C . SER A 1 90 ? -7.177 7.587 13.175 1.00 81.44 90 SER A C 1
ATOM 696 O O . SER A 1 90 ? -7.757 8.413 12.471 1.00 81.44 90 SER A O 1
ATOM 698 N N . LYS A 1 91 ? -5.849 7.568 13.313 1.00 91.19 91 LYS A N 1
ATOM 699 C CA . LYS A 1 91 ? -4.901 8.375 12.539 1.00 91.19 91 LYS A CA 1
ATOM 700 C C . LYS A 1 91 ? -4.448 7.614 11.302 1.00 91.19 91 LYS A C 1
ATOM 702 O O . LYS A 1 91 ? -3.843 6.550 11.421 1.00 91.19 91 LYS A O 1
ATOM 707 N N . ILE A 1 92 ? -4.696 8.172 10.122 1.00 92.31 92 ILE A N 1
ATOM 708 C CA . ILE A 1 92 ? -4.356 7.551 8.840 1.00 92.31 92 ILE A CA 1
ATOM 709 C C . ILE A 1 92 ? -3.354 8.414 8.083 1.00 92.31 92 ILE A C 1
ATOM 711 O O . ILE A 1 92 ? -3.464 9.646 8.036 1.00 92.31 92 ILE A O 1
ATOM 715 N N . ARG A 1 93 ? -2.351 7.763 7.494 1.00 94.12 93 ARG A N 1
ATOM 716 C CA . ARG A 1 93 ? -1.320 8.407 6.678 1.00 94.12 93 ARG A CA 1
ATOM 717 C C . ARG A 1 93 ? -1.267 7.768 5.305 1.00 94.12 93 ARG A C 1
ATOM 719 O O . ARG A 1 93 ? -1.189 6.552 5.209 1.00 94.12 93 ARG A O 1
ATOM 726 N N . LEU A 1 94 ? -1.296 8.586 4.263 1.00 92.69 94 LEU A N 1
ATOM 727 C CA . LEU A 1 94 ? -0.990 8.177 2.895 1.00 92.69 94 LEU A CA 1
ATOM 728 C C . LEU A 1 94 ? 0.440 8.618 2.581 1.00 92.69 94 LEU A C 1
ATOM 730 O O . LEU A 1 94 ? 0.729 9.807 2.665 1.00 92.69 94 LEU A O 1
ATOM 734 N N . ILE A 1 95 ? 1.328 7.691 2.246 1.00 89.69 95 ILE A N 1
ATOM 735 C CA . ILE A 1 95 ? 2.743 7.969 1.979 1.00 89.69 95 ILE A CA 1
ATOM 736 C C . ILE A 1 95 ? 3.095 7.381 0.620 1.00 89.69 95 ILE A C 1
ATOM 738 O O . ILE A 1 95 ? 2.808 6.215 0.370 1.00 89.69 95 ILE A O 1
ATOM 742 N N . GLY A 1 96 ? 3.736 8.156 -0.248 1.00 83.50 96 GLY A N 1
ATOM 743 C CA . GLY A 1 96 ? 4.181 7.658 -1.547 1.00 83.50 96 GLY A CA 1
ATOM 744 C C . GLY A 1 96 ? 5.089 8.634 -2.274 1.00 83.50 96 GLY A C 1
ATOM 745 O O . GLY A 1 96 ? 5.146 9.808 -1.924 1.00 83.50 96 GLY A O 1
ATOM 746 N N . GLN A 1 97 ? 5.816 8.167 -3.286 1.00 74.44 97 GLN A N 1
ATOM 747 C CA . GLN A 1 97 ? 6.652 9.046 -4.116 1.00 74.44 97 GLN A CA 1
ATOM 748 C C . GLN A 1 97 ? 5.839 9.912 -5.070 1.00 74.44 97 GLN A C 1
ATOM 750 O O . GLN A 1 97 ? 6.188 11.053 -5.370 1.00 74.44 97 GLN A O 1
ATOM 755 N N . ARG A 1 98 ? 4.753 9.342 -5.585 1.00 71.56 98 ARG A N 1
ATOM 756 C CA . ARG A 1 98 ? 3.881 9.983 -6.552 1.00 71.56 98 ARG A CA 1
ATOM 757 C C . ARG A 1 98 ? 2.488 9.416 -6.362 1.00 71.56 98 ARG A C 1
ATOM 759 O O . ARG A 1 98 ? 2.310 8.208 -6.323 1.00 71.56 98 ARG A O 1
ATOM 766 N N . PHE A 1 99 ? 1.504 10.291 -6.253 1.00 75.50 99 PHE A N 1
ATOM 767 C CA . PHE A 1 99 ? 0.087 9.954 -6.334 1.00 75.50 99 PHE A CA 1
ATOM 768 C C . PHE A 1 99 ? -0.687 11.202 -6.744 1.00 75.50 99 PHE A C 1
ATOM 770 O O . PHE A 1 99 ? -0.194 12.322 -6.588 1.00 75.50 99 PHE A O 1
ATOM 777 N N . ASP A 1 100 ? -1.878 11.009 -7.302 1.00 74.62 100 ASP A N 1
ATOM 778 C CA . ASP A 1 100 ? -2.745 12.123 -7.666 1.00 74.62 100 ASP A CA 1
ATOM 779 C C . ASP A 1 100 ? -3.244 12.853 -6.399 1.00 74.62 100 ASP A C 1
ATOM 781 O O . ASP A 1 100 ? -3.824 12.218 -5.511 1.00 74.62 100 ASP A O 1
ATOM 785 N N . PRO A 1 101 ? -3.064 14.182 -6.285 1.00 76.06 101 PRO A N 1
ATOM 786 C CA . PRO A 1 101 ? -3.683 14.960 -5.217 1.00 76.06 101 PRO A CA 1
ATOM 787 C C . PRO A 1 101 ? -5.214 14.823 -5.175 1.00 76.06 101 PRO A C 1
ATOM 789 O O . PRO A 1 101 ? -5.794 14.880 -4.091 1.00 76.06 101 PRO A O 1
ATOM 792 N N . GLY A 1 102 ? -5.867 14.617 -6.327 1.00 80.88 102 GLY A N 1
ATOM 793 C CA . GLY A 1 102 ? -7.308 14.366 -6.412 1.00 80.88 102 GLY A CA 1
ATOM 794 C C . GLY A 1 102 ? -7.720 13.094 -5.672 1.00 80.88 102 GLY A C 1
ATOM 795 O O . GLY A 1 102 ? -8.614 13.141 -4.825 1.00 80.88 102 GLY A O 1
ATOM 796 N N . PHE A 1 103 ? -6.999 11.993 -5.902 1.00 83.44 103 PHE A N 1
ATOM 797 C CA . PHE A 1 103 ? -7.152 10.747 -5.145 1.00 83.44 103 PHE A CA 1
ATOM 798 C C . PHE A 1 103 ? -6.999 10.955 -3.630 1.00 83.44 103 PHE A C 1
ATOM 800 O O . PHE A 1 103 ? -7.839 10.490 -2.860 1.00 83.44 103 PHE A O 1
ATOM 807 N N . ALA A 1 104 ? -5.962 11.673 -3.183 1.00 87.31 104 ALA A N 1
ATOM 808 C CA . ALA A 1 104 ? -5.739 11.906 -1.754 1.00 87.31 104 ALA A CA 1
ATOM 809 C C . ALA A 1 104 ? -6.899 12.685 -1.103 1.00 87.31 104 ALA A C 1
ATOM 811 O O . ALA A 1 104 ? -7.315 12.366 0.013 1.00 87.31 104 ALA A O 1
ATOM 812 N N . GLU A 1 105 ? -7.458 13.676 -1.803 1.00 88.88 105 GLU A N 1
ATOM 813 C CA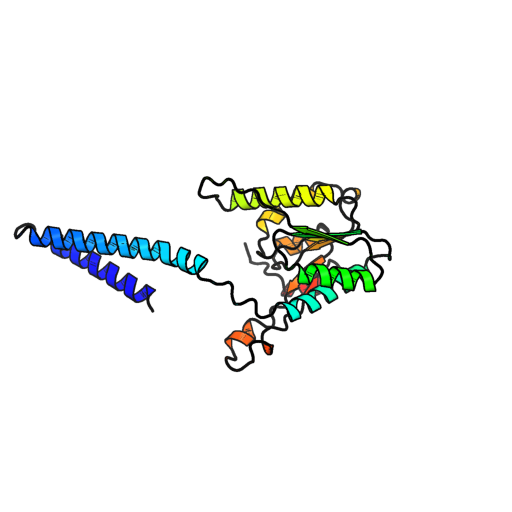 . GLU A 1 105 ? -8.621 14.431 -1.326 1.00 88.88 105 GLU A CA 1
ATOM 814 C C . GLU A 1 105 ? -9.925 13.618 -1.375 1.00 88.88 105 GLU A C 1
ATOM 816 O O . GLU A 1 105 ? -10.753 13.749 -0.471 1.00 88.88 105 GLU A O 1
ATOM 821 N N . GLU A 1 106 ? -10.131 12.757 -2.376 1.00 88.94 106 GLU A N 1
ATOM 822 C CA . GLU A 1 106 ? -11.273 11.830 -2.391 1.00 88.94 106 GLU A CA 1
ATOM 823 C C . GLU A 1 106 ? -11.186 10.806 -1.258 1.00 88.94 106 GLU A C 1
ATOM 825 O O . GLU A 1 106 ? -12.169 10.601 -0.544 1.00 88.94 106 GLU A O 1
ATOM 830 N N . LEU A 1 107 ? -10.006 10.225 -1.029 1.00 90.56 107 LEU A N 1
ATOM 831 C CA . LEU A 1 107 ? -9.779 9.300 0.075 1.00 90.56 107 LEU A CA 1
ATOM 832 C C . LEU A 1 107 ? -10.051 9.976 1.419 1.00 90.56 107 LEU A C 1
ATOM 834 O O . LEU A 1 107 ? -10.764 9.427 2.254 1.00 90.56 107 LEU A O 1
ATOM 838 N N . LYS A 1 108 ? -9.548 11.198 1.611 1.00 93.06 108 LYS A N 1
ATOM 839 C CA . LYS A 1 108 ? -9.813 12.002 2.807 1.00 93.06 108 LYS A CA 1
ATOM 840 C C . LYS A 1 108 ? -11.307 12.216 3.045 1.00 93.06 108 LYS A C 1
ATOM 842 O O . LYS A 1 108 ? -11.756 12.074 4.179 1.00 93.06 108 LYS A O 1
ATOM 847 N N . LYS A 1 109 ? -12.077 12.548 2.002 1.00 92.38 109 LYS A N 1
ATOM 848 C CA . LYS A 1 109 ? -13.538 12.716 2.101 1.00 92.38 109 LYS A CA 1
ATOM 849 C C . LYS A 1 109 ? -14.226 11.406 2.474 1.00 92.38 109 LYS A C 1
ATOM 851 O O . LYS A 1 109 ? -14.985 11.383 3.433 1.00 92.38 109 LYS A O 1
ATOM 856 N N . SER A 1 110 ? -13.896 10.317 1.784 1.00 90.94 110 SER A N 1
ATOM 857 C CA . SER A 1 110 ? -14.478 8.997 2.047 1.00 90.94 110 SER A CA 1
ATOM 858 C C . SER A 1 110 ? -14.162 8.489 3.463 1.00 90.94 110 SER A C 1
ATOM 860 O O . SER A 1 110 ? -15.010 7.897 4.126 1.00 90.94 110 SER A O 1
ATOM 862 N N . LEU A 1 111 ? -12.959 8.773 3.977 1.00 91.50 111 LEU A N 1
ATOM 863 C CA . LEU A 1 111 ? -12.587 8.481 5.363 1.00 91.50 111 LEU A CA 1
ATOM 864 C C . LEU A 1 111 ? -13.347 9.363 6.368 1.00 91.50 111 LEU A C 1
ATOM 866 O O . LEU A 1 111 ? -13.801 8.865 7.398 1.00 91.50 111 LEU A O 1
ATOM 870 N N . ALA A 1 112 ? -13.545 10.646 6.060 1.00 91.31 112 ALA A N 1
ATOM 871 C CA . ALA A 1 112 ? -14.341 11.542 6.896 1.00 91.31 112 ALA A CA 1
ATOM 872 C C . ALA A 1 112 ? -15.816 11.107 6.974 1.00 91.31 112 ALA A C 1
ATOM 874 O O . ALA A 1 112 ? -16.407 11.171 8.053 1.00 91.31 112 ALA A O 1
ATOM 875 N N . ASP A 1 113 ? -16.385 10.594 5.879 1.00 90.00 113 ASP A N 1
ATOM 876 C CA . ASP A 1 113 ? -17.762 10.080 5.830 1.00 90.00 113 ASP A CA 1
ATOM 877 C C . ASP A 1 113 ? -17.974 8.869 6.758 1.00 90.00 113 ASP A C 1
ATOM 879 O O . ASP A 1 113 ? -19.068 8.674 7.292 1.00 90.00 113 ASP A O 1
ATOM 883 N N . ILE A 1 114 ? -16.918 8.089 7.021 1.00 87.06 114 ILE A N 1
ATOM 884 C CA . ILE A 1 114 ? -16.918 6.998 8.011 1.00 87.06 114 ILE A CA 1
ATOM 885 C C . ILE A 1 114 ? -16.382 7.434 9.386 1.00 87.06 114 ILE A C 1
ATOM 887 O O . ILE A 1 114 ? -16.112 6.588 10.235 1.00 87.06 114 ILE A O 1
ATOM 891 N N . GLY A 1 115 ? -16.241 8.742 9.624 1.00 87.25 115 GLY A N 1
ATOM 892 C CA . GLY A 1 115 ? -15.884 9.345 10.911 1.00 87.25 115 GLY A CA 1
ATOM 893 C C . GLY A 1 115 ? -14.387 9.474 11.205 1.00 87.25 115 GLY A C 1
ATOM 894 O O . GLY A 1 115 ? -14.029 9.873 12.310 1.00 87.25 115 GLY A O 1
ATOM 895 N N . ILE A 1 116 ? -13.508 9.181 10.246 1.00 89.56 116 ILE A N 1
ATOM 896 C CA . ILE A 1 116 ? -12.054 9.289 10.403 1.00 89.56 116 ILE A CA 1
ATOM 897 C C . ILE A 1 116 ? -11.591 10.678 9.956 1.00 89.56 116 ILE A C 1
ATOM 899 O O . ILE A 1 116 ? -11.576 10.998 8.770 1.00 89.56 116 ILE A O 1
ATOM 903 N N . MET A 1 117 ? -11.183 11.505 10.921 1.00 88.12 117 MET A N 1
ATOM 904 C CA . MET A 1 117 ? -10.860 12.919 10.676 1.00 88.12 117 MET A CA 1
ATOM 905 C C . MET A 1 117 ? -9.354 13.220 10.612 1.00 88.12 117 MET A C 1
ATOM 907 O O . MET A 1 117 ? -8.961 14.224 10.016 1.00 88.12 117 MET A O 1
ATOM 911 N N . ASP A 1 118 ? -8.496 12.385 11.211 1.00 92.62 118 ASP A N 1
ATOM 912 C CA . ASP A 1 118 ? -7.036 12.580 11.198 1.00 92.62 118 ASP A CA 1
ATOM 913 C C . ASP A 1 118 ? -6.407 11.842 10.009 1.00 92.62 118 ASP A C 1
ATOM 915 O O . ASP A 1 118 ? -5.800 10.779 10.147 1.00 92.62 118 ASP A O 1
ATOM 919 N N . PHE A 1 119 ? -6.568 12.427 8.823 1.00 93.50 119 PHE A N 1
ATOM 920 C CA . PHE A 1 119 ? -5.918 11.986 7.593 1.00 93.50 119 PHE A CA 1
ATOM 921 C C . PHE A 1 119 ? -4.865 13.000 7.137 1.00 93.50 119 PHE A C 1
ATOM 923 O O . PHE A 1 119 ? -5.135 14.203 7.061 1.00 93.50 119 PHE A O 1
ATOM 930 N N . LYS A 1 120 ? -3.673 12.511 6.780 1.00 93.81 120 LYS A N 1
ATOM 931 C CA . LYS A 1 120 ? -2.624 13.306 6.124 1.00 93.81 120 LYS A CA 1
ATOM 932 C C . LYS A 1 120 ? -1.976 12.513 5.000 1.00 93.81 120 LYS A C 1
ATOM 934 O O . LYS A 1 120 ? -1.768 11.311 5.136 1.00 93.81 120 LYS A O 1
ATOM 939 N N . SER A 1 121 ? -1.612 13.207 3.930 1.00 90.50 121 SER A N 1
ATOM 940 C CA . SER A 1 121 ? -0.836 12.655 2.825 1.00 90.50 121 SER A CA 1
ATOM 941 C C . SER A 1 121 ? 0.568 13.258 2.799 1.00 90.50 121 SER A C 1
ATOM 943 O O . SER A 1 121 ? 0.727 14.463 2.999 1.00 90.50 121 SER A O 1
ATOM 945 N N . GLU A 1 122 ? 1.572 12.440 2.516 1.00 88.56 122 GLU A N 1
ATOM 946 C CA . GLU A 1 122 ? 2.978 12.815 2.426 1.00 88.56 122 GLU A CA 1
ATOM 947 C C . GLU A 1 122 ? 3.554 12.298 1.105 1.00 88.56 122 GLU A C 1
ATOM 949 O O . GLU A 1 122 ? 3.568 11.093 0.850 1.00 88.56 122 GLU A O 1
ATOM 954 N N . ILE A 1 123 ? 4.027 13.222 0.265 1.00 83.38 123 ILE A N 1
ATOM 955 C CA . ILE A 1 123 ? 4.788 12.882 -0.937 1.00 83.38 123 ILE A CA 1
ATOM 956 C C . ILE A 1 123 ? 6.269 12.876 -0.561 1.00 83.38 123 ILE A C 1
ATOM 958 O O . ILE A 1 123 ? 6.816 13.919 -0.191 1.00 83.38 123 ILE A O 1
ATOM 962 N N . ILE A 1 124 ? 6.919 11.716 -0.635 1.00 82.50 124 ILE A N 1
ATOM 963 C CA . ILE A 1 124 ? 8.349 11.602 -0.337 1.00 82.50 124 ILE A CA 1
ATOM 964 C C . ILE A 1 124 ? 9.181 12.079 -1.527 1.00 82.50 124 ILE A C 1
ATOM 966 O O . ILE A 1 124 ? 8.872 11.805 -2.681 1.00 82.50 124 ILE A O 1
ATOM 970 N N . THR A 1 125 ? 10.251 12.819 -1.242 1.00 77.12 125 THR A N 1
ATOM 971 C CA . THR A 1 125 ? 11.190 13.291 -2.266 1.00 77.12 125 THR A CA 1
ATOM 972 C C . THR A 1 125 ? 12.469 12.475 -2.194 1.00 77.12 125 THR A C 1
ATOM 974 O O . THR A 1 125 ? 13.170 12.519 -1.181 1.00 77.12 125 THR A O 1
ATOM 977 N N . ILE A 1 126 ? 12.806 11.777 -3.276 1.00 73.56 126 ILE A N 1
ATOM 978 C CA . ILE A 1 126 ? 14.105 11.119 -3.404 1.00 73.56 126 ILE A CA 1
ATOM 979 C C . ILE A 1 126 ? 15.132 12.175 -3.803 1.00 73.56 126 ILE A C 1
ATOM 981 O O . ILE A 1 126 ? 15.043 12.792 -4.864 1.00 73.56 126 ILE A O 1
ATOM 985 N N . LYS A 1 127 ? 16.124 12.403 -2.942 1.00 64.00 127 LYS A N 1
ATOM 986 C CA . LYS A 1 127 ? 17.276 13.239 -3.288 1.00 64.00 127 LYS A CA 1
ATOM 987 C C . LYS A 1 127 ? 18.224 12.421 -4.156 1.00 64.00 127 LYS A C 1
ATOM 989 O O . LYS A 1 127 ? 19.065 11.702 -3.627 1.00 64.00 127 LYS A O 1
ATOM 994 N N . MET A 1 128 ? 18.090 12.530 -5.473 1.00 64.19 128 MET A N 1
ATOM 995 C CA . MET A 1 128 ? 19.106 11.997 -6.376 1.00 64.19 128 MET A CA 1
ATOM 996 C C . MET A 1 128 ? 20.315 12.934 -6.389 1.00 64.19 128 MET A C 1
ATOM 998 O O . MET A 1 128 ? 20.169 14.155 -6.448 1.00 64.19 128 MET A O 1
ATOM 1002 N N . THR A 1 129 ? 21.518 12.375 -6.305 1.00 56.47 129 THR A N 1
ATOM 1003 C CA . THR A 1 129 ? 22.747 13.123 -6.576 1.00 56.47 129 THR A CA 1
ATOM 1004 C C . THR A 1 129 ? 22.804 13.435 -8.070 1.00 56.47 129 THR A C 1
ATOM 1006 O O . THR A 1 129 ? 22.743 12.519 -8.880 1.00 56.47 129 THR A O 1
ATOM 1009 N N . GLU A 1 130 ? 22.901 14.720 -8.431 1.00 52.62 130 GLU A N 1
ATOM 1010 C CA . GLU A 1 130 ? 22.869 15.211 -9.826 1.00 52.62 130 GLU A CA 1
ATOM 1011 C C . GLU A 1 130 ? 24.003 14.669 -10.714 1.00 52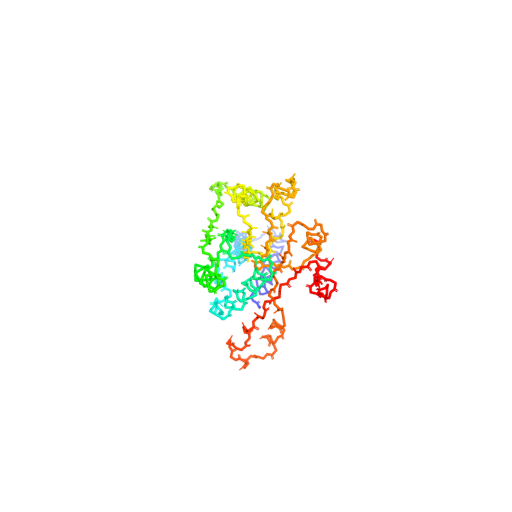.62 130 GLU A C 1
ATOM 1013 O O . GLU A 1 130 ? 23.932 14.771 -11.938 1.00 52.62 130 GLU A O 1
ATOM 1018 N N . ASP A 1 131 ? 25.028 14.061 -10.118 1.00 44.66 131 ASP A N 1
ATOM 1019 C CA . ASP A 1 131 ? 26.123 13.437 -10.841 1.00 44.66 131 ASP A CA 1
ATOM 1020 C C . ASP A 1 131 ? 25.951 11.918 -10.921 1.00 44.66 131 ASP A C 1
ATOM 1022 O O . ASP A 1 131 ? 25.849 11.227 -9.907 1.00 44.66 131 ASP A O 1
ATOM 1026 N N . SER A 1 132 ? 26.081 11.425 -12.155 1.00 41.53 132 SER A N 1
ATOM 1027 C CA . SER A 1 132 ? 26.301 10.041 -12.585 1.00 41.53 132 SER A CA 1
ATOM 1028 C C . SER A 1 132 ? 25.075 9.190 -12.923 1.00 41.53 132 SER A C 1
ATOM 1030 O O . SER A 1 132 ? 23.958 9.394 -12.468 1.00 41.53 132 SER A O 1
ATOM 1032 N N . LEU A 1 133 ? 25.334 8.235 -13.817 1.00 48.97 133 LEU A N 1
ATOM 1033 C CA . LEU A 1 133 ? 24.502 7.088 -14.154 1.00 48.97 133 LEU A CA 1
ATOM 1034 C C . LEU A 1 133 ? 24.160 6.317 -12.869 1.00 48.97 133 LEU A C 1
ATOM 1036 O O . LEU A 1 133 ? 24.846 5.347 -12.544 1.00 48.97 133 LEU A O 1
ATOM 1040 N N . VAL A 1 134 ? 23.150 6.770 -12.126 1.00 54.38 134 VAL A N 1
ATOM 1041 C CA . VAL A 1 134 ? 22.697 6.096 -10.909 1.00 54.38 134 VAL A CA 1
ATOM 1042 C C . VAL A 1 134 ? 22.264 4.692 -11.310 1.00 54.38 134 VAL A C 1
ATOM 1044 O O . VAL A 1 134 ? 21.397 4.501 -12.165 1.00 54.38 134 VAL A O 1
ATOM 1047 N N . LEU A 1 135 ? 22.935 3.689 -10.750 1.00 57.19 135 LEU A N 1
ATOM 1048 C CA . LEU A 1 135 ? 22.534 2.306 -10.954 1.00 57.19 135 LEU A CA 1
ATOM 1049 C C . LEU A 1 135 ? 21.188 2.096 -10.241 1.00 57.19 135 LEU A C 1
ATOM 1051 O O . LEU A 1 135 ? 21.034 2.596 -9.127 1.00 57.19 135 LEU A O 1
ATOM 1055 N N . PRO A 1 136 ? 20.258 1.287 -10.787 1.00 67.50 136 PRO A N 1
ATOM 1056 C CA . PRO A 1 136 ? 18.939 1.059 -10.180 1.00 67.50 136 PRO A CA 1
ATOM 1057 C C . PRO A 1 136 ? 18.986 0.671 -8.691 1.00 67.50 136 PRO A C 1
ATOM 1059 O O . PRO A 1 136 ? 18.081 0.967 -7.924 1.00 67.50 136 PRO A O 1
ATOM 1062 N N . VAL A 1 137 ? 20.079 0.040 -8.250 1.00 71.25 137 VAL A N 1
ATOM 1063 C CA . VAL A 1 137 ? 20.292 -0.356 -6.850 1.00 71.25 137 VAL A CA 1
ATOM 1064 C C . VAL A 1 137 ? 20.441 0.841 -5.905 1.00 71.25 137 VAL A C 1
ATOM 1066 O O . VAL A 1 137 ? 19.956 0.776 -4.776 1.00 71.25 137 VAL A O 1
ATOM 1069 N N . GLU A 1 138 ? 21.122 1.905 -6.330 1.00 70.75 138 GLU A N 1
ATOM 1070 C CA . GLU A 1 138 ? 21.320 3.113 -5.519 1.00 70.75 138 GLU A CA 1
ATOM 1071 C C . GLU A 1 138 ? 20.022 3.919 -5.418 1.00 70.75 138 GLU A C 1
ATOM 1073 O O . GLU A 1 138 ? 19.680 4.399 -4.339 1.00 70.75 138 GLU A O 1
ATOM 1078 N N . GLU A 1 139 ? 19.254 3.972 -6.507 1.00 75.12 139 GLU A N 1
ATOM 1079 C CA . GLU A 1 139 ? 17.913 4.557 -6.537 1.00 75.12 139 GLU A CA 1
ATOM 1080 C C . GLU A 1 139 ? 16.955 3.817 -5.593 1.00 75.12 139 GLU A C 1
ATOM 1082 O O . GLU A 1 139 ? 16.371 4.440 -4.707 1.00 75.12 139 GLU A O 1
ATOM 1087 N N . TRP A 1 140 ? 16.888 2.481 -5.667 1.00 77.62 140 TRP A N 1
ATOM 1088 C CA . TRP A 1 140 ? 16.056 1.688 -4.753 1.00 77.62 140 TRP A CA 1
ATOM 1089 C C . TRP A 1 140 ? 16.474 1.824 -3.287 1.00 77.62 140 TRP A C 1
ATOM 1091 O O . TRP A 1 140 ? 15.634 1.724 -2.394 1.00 77.62 140 TRP A O 1
ATOM 1101 N N . ALA A 1 141 ? 17.767 2.015 -3.008 1.00 81.25 141 ALA A N 1
ATOM 1102 C CA . ALA A 1 141 ? 18.249 2.237 -1.648 1.00 81.25 141 ALA A CA 1
ATOM 1103 C C . ALA A 1 141 ? 17.846 3.622 -1.120 1.00 81.25 141 ALA A C 1
ATOM 1105 O O . ALA A 1 141 ? 17.400 3.725 0.023 1.00 81.25 141 ALA A O 1
ATOM 1106 N N . ALA A 1 142 ? 17.968 4.666 -1.944 1.00 81.19 142 ALA A N 1
ATOM 1107 C CA . ALA A 1 142 ? 17.546 6.018 -1.591 1.00 81.19 142 ALA A CA 1
ATOM 1108 C C . ALA A 1 142 ? 16.025 6.101 -1.391 1.00 81.19 142 ALA A C 1
ATOM 1110 O O . ALA A 1 142 ? 15.554 6.731 -0.444 1.00 81.19 142 ALA A O 1
ATOM 1111 N N . GLU A 1 143 ? 15.261 5.411 -2.236 1.00 82.00 143 GLU A N 1
ATOM 1112 C CA . GLU A 1 143 ? 13.818 5.272 -2.091 1.00 82.00 143 GLU A CA 1
ATOM 1113 C C . GLU A 1 143 ? 13.436 4.561 -0.791 1.00 82.00 143 GLU A C 1
ATOM 1115 O O . GLU A 1 143 ? 12.631 5.074 -0.013 1.00 82.00 143 GLU A O 1
ATOM 1120 N N . ALA A 1 144 ? 14.041 3.400 -0.525 1.00 84.06 144 ALA A N 1
ATOM 1121 C CA . ALA A 1 144 ? 13.787 2.648 0.696 1.00 84.06 144 ALA A CA 1
ATOM 1122 C C . ALA A 1 144 ? 14.113 3.477 1.944 1.00 84.06 144 ALA A C 1
ATOM 1124 O O . ALA A 1 144 ? 13.350 3.469 2.907 1.00 84.06 144 ALA A O 1
ATOM 1125 N N . GLN A 1 145 ? 15.207 4.243 1.911 1.00 85.94 145 GLN A N 1
ATOM 1126 C CA . GLN A 1 145 ? 15.557 5.159 2.990 1.00 85.94 145 GLN A CA 1
ATOM 1127 C C . GLN A 1 145 ? 14.497 6.257 3.169 1.00 85.94 145 GLN A C 1
ATOM 1129 O O . GLN A 1 145 ? 14.071 6.513 4.293 1.00 85.94 145 GLN A O 1
ATOM 1134 N N . ALA A 1 146 ? 14.045 6.895 2.087 1.00 86.06 146 ALA A N 1
ATOM 1135 C CA . ALA A 1 146 ? 13.024 7.940 2.158 1.00 86.06 146 ALA A CA 1
ATOM 1136 C C . ALA A 1 146 ? 11.688 7.408 2.712 1.00 86.06 146 ALA A C 1
ATOM 1138 O O . ALA A 1 146 ? 11.046 8.074 3.530 1.00 86.06 146 ALA A O 1
ATOM 1139 N N . LEU A 1 147 ? 11.298 6.193 2.312 1.00 86.38 147 LEU A N 1
ATOM 1140 C CA . LEU A 1 147 ? 10.129 5.492 2.842 1.00 86.38 147 LEU A CA 1
ATOM 1141 C C . LEU A 1 147 ? 10.294 5.138 4.325 1.00 86.38 147 LEU A C 1
ATOM 1143 O O . LEU A 1 147 ? 9.378 5.390 5.105 1.00 86.38 147 LEU A O 1
ATOM 1147 N N . ASP A 1 148 ? 11.448 4.612 4.742 1.00 86.75 148 ASP A N 1
ATOM 1148 C CA . ASP A 1 148 ? 11.733 4.317 6.153 1.00 86.75 148 ASP A CA 1
ATOM 1149 C C . ASP A 1 148 ? 11.667 5.575 7.024 1.00 86.75 14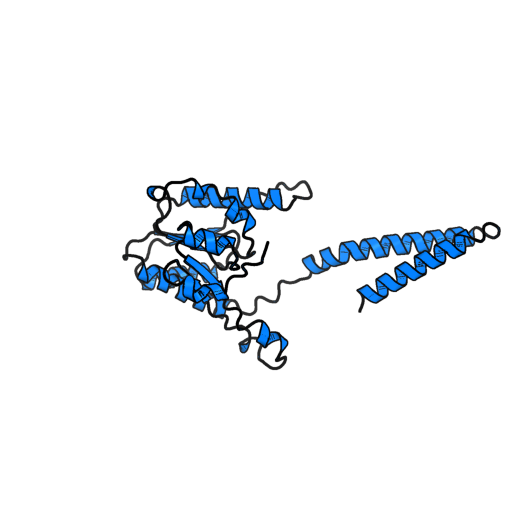8 ASP A C 1
ATOM 1151 O O . ASP A 1 148 ? 11.095 5.556 8.116 1.00 86.75 148 ASP A O 1
ATOM 1155 N N . GLU A 1 149 ? 12.228 6.688 6.552 1.00 88.38 149 GLU A N 1
ATOM 1156 C CA . GLU A 1 149 ? 12.172 7.965 7.260 1.00 88.38 149 GLU A CA 1
ATOM 1157 C C . GLU A 1 149 ? 10.726 8.470 7.392 1.00 88.38 149 GLU A C 1
ATOM 1159 O O . GLU A 1 149 ? 10.340 8.959 8.457 1.00 88.38 149 GLU A O 1
ATOM 1164 N N . ALA A 1 150 ? 9.912 8.330 6.341 1.00 89.00 150 ALA A N 1
ATOM 1165 C CA . ALA A 1 150 ? 8.497 8.697 6.368 1.00 89.00 150 ALA A CA 1
ATOM 1166 C C . ALA A 1 150 ? 7.681 7.790 7.299 1.00 89.00 150 ALA A C 1
ATOM 1168 O O . ALA A 1 150 ? 6.890 8.284 8.102 1.00 89.00 150 ALA A O 1
ATOM 1169 N N . LEU A 1 151 ? 7.917 6.478 7.271 1.00 86.38 151 LEU A N 1
ATOM 1170 C CA . LEU A 1 151 ? 7.312 5.527 8.204 1.00 86.38 151 LEU A CA 1
ATOM 1171 C C . LEU A 1 151 ? 7.691 5.847 9.652 1.00 86.38 151 LEU A C 1
ATOM 1173 O O . LEU A 1 151 ? 6.822 5.896 10.518 1.00 86.38 151 LEU A O 1
ATOM 1177 N N . THR A 1 152 ? 8.964 6.159 9.906 1.00 87.56 152 THR A N 1
ATOM 1178 C CA . THR A 1 152 ? 9.467 6.516 11.242 1.00 87.56 152 THR A CA 1
ATOM 1179 C C . THR A 1 152 ? 8.814 7.794 11.783 1.00 87.56 152 THR A C 1
ATOM 1181 O O . THR A 1 152 ? 8.518 7.888 12.973 1.00 87.56 152 THR A O 1
ATOM 1184 N N . ARG A 1 153 ? 8.537 8.784 10.922 1.00 88.62 153 ARG A N 1
ATOM 1185 C CA . ARG A 1 153 ? 7.790 10.000 11.306 1.00 88.62 153 ARG A CA 1
ATOM 1186 C C . ARG A 1 153 ? 6.323 9.735 11.645 1.00 88.62 153 ARG A C 1
ATOM 1188 O O . ARG A 1 153 ? 5.709 10.565 12.308 1.00 88.62 153 ARG A O 1
ATOM 1195 N N . ASN A 1 154 ? 5.777 8.614 11.185 1.00 88.31 154 ASN A N 1
ATOM 1196 C CA . ASN A 1 154 ? 4.362 8.271 11.257 1.00 88.31 154 ASN A CA 1
ATOM 1197 C C . ASN A 1 154 ? 4.106 6.990 12.081 1.00 88.31 154 ASN A C 1
ATOM 1199 O O . ASN A 1 154 ? 3.075 6.345 11.904 1.00 88.31 154 ASN A O 1
ATOM 1203 N N . LEU A 1 155 ? 5.007 6.622 13.004 1.00 85.56 155 LEU A N 1
ATOM 1204 C CA . LEU A 1 155 ? 4.816 5.464 13.898 1.00 85.56 155 LEU A CA 1
ATOM 1205 C C . LEU A 1 155 ? 3.623 5.626 14.853 1.00 85.56 155 LEU A C 1
ATOM 1207 O O . LEU A 1 155 ? 3.118 4.636 15.370 1.00 85.56 155 LEU A O 1
ATOM 1211 N N . ASP A 1 156 ? 3.167 6.859 15.095 1.00 86.19 156 ASP A N 1
ATOM 1212 C CA . ASP A 1 156 ? 1.975 7.143 15.900 1.00 86.19 156 ASP A CA 1
ATOM 1213 C C . ASP A 1 156 ? 0.661 6.977 15.120 1.00 86.19 156 ASP A C 1
ATOM 1215 O O . ASP A 1 156 ? -0.413 7.153 15.701 1.00 86.19 156 ASP A O 1
ATOM 1219 N N . ALA A 1 157 ? 0.734 6.695 13.816 1.00 88.94 157 ALA A N 1
ATOM 1220 C CA . ALA A 1 157 ? -0.433 6.446 12.991 1.00 88.94 157 ALA A CA 1
ATOM 1221 C C . ALA A 1 157 ? -1.024 5.068 13.295 1.00 88.94 157 ALA A C 1
ATOM 1223 O O . ALA A 1 157 ? -0.317 4.067 13.412 1.00 88.94 157 ALA A O 1
ATOM 1224 N N . ASP A 1 158 ? -2.350 5.002 13.347 1.00 88.94 158 ASP A N 1
ATOM 1225 C CA . ASP A 1 158 ? -3.048 3.729 13.430 1.00 88.94 158 ASP A CA 1
ATOM 1226 C C . ASP A 1 158 ? -2.898 2.959 12.121 1.00 88.94 158 ASP A C 1
ATOM 1228 O O . ASP A 1 158 ? -2.687 1.748 12.164 1.00 88.94 158 ASP A O 1
ATOM 1232 N N . ALA A 1 159 ? -2.997 3.651 10.980 1.00 90.50 159 ALA A N 1
ATOM 1233 C CA . ALA A 1 159 ? -2.875 3.080 9.642 1.00 90.50 159 ALA A CA 1
ATOM 1234 C C . ALA A 1 159 ? -1.888 3.870 8.779 1.00 90.50 159 ALA A C 1
ATOM 1236 O O . ALA A 1 159 ? -1.959 5.102 8.711 1.00 90.50 159 ALA A O 1
ATOM 1237 N N . VAL A 1 160 ? -1.050 3.158 8.030 1.00 92.00 160 VAL A N 1
ATOM 1238 C CA . VAL A 1 160 ? -0.271 3.725 6.927 1.00 92.00 160 VAL A CA 1
ATOM 1239 C C . VAL A 1 160 ? -0.671 3.045 5.623 1.00 92.00 160 VAL A C 1
ATOM 1241 O O . VAL A 1 160 ? -0.667 1.821 5.518 1.00 92.00 160 VAL A O 1
ATOM 1244 N N . ILE A 1 161 ? -1.008 3.857 4.628 1.00 91.38 161 ILE A N 1
ATOM 1245 C CA . ILE A 1 161 ? -1.231 3.455 3.245 1.00 91.38 161 ILE A CA 1
ATOM 1246 C C . ILE A 1 161 ? 0.024 3.845 2.475 1.00 91.38 161 ILE A C 1
ATOM 1248 O O . ILE A 1 161 ? 0.320 5.030 2.320 1.00 91.38 161 ILE A O 1
ATOM 1252 N N . LEU A 1 162 ? 0.768 2.845 2.025 1.00 88.19 162 LEU A N 1
ATOM 1253 C CA . LEU A 1 162 ? 1.916 3.014 1.153 1.00 88.19 162 LEU A CA 1
ATOM 1254 C C . LEU A 1 162 ? 1.422 2.982 -0.297 1.00 88.19 162 LEU A C 1
ATOM 1256 O O . LEU A 1 162 ? 0.856 1.983 -0.742 1.00 88.19 162 LEU A O 1
ATOM 1260 N N . MET A 1 163 ? 1.605 4.093 -1.004 1.00 82.31 163 MET A N 1
ATOM 1261 C CA . MET A 1 163 ? 1.316 4.231 -2.426 1.00 82.31 163 MET A CA 1
ATOM 1262 C C . MET A 1 163 ? 2.617 4.235 -3.218 1.00 82.31 163 MET A C 1
ATOM 1264 O O . MET A 1 163 ? 3.467 5.109 -3.039 1.00 82.31 163 MET A O 1
ATOM 1268 N N . ASP A 1 164 ? 2.740 3.276 -4.123 1.00 68.25 164 ASP A N 1
ATOM 1269 C CA . ASP A 1 164 ? 3.834 3.190 -5.078 1.00 68.25 164 ASP A CA 1
ATOM 1270 C C . ASP A 1 164 ? 3.232 3.020 -6.475 1.00 68.25 164 ASP A C 1
ATOM 1272 O O . ASP A 1 164 ? 2.426 2.123 -6.703 1.00 68.25 164 ASP A O 1
ATOM 1276 N N . ASN A 1 165 ? 3.573 3.920 -7.394 1.00 52.97 165 ASN A N 1
ATOM 1277 C CA . ASN A 1 165 ? 3.047 3.896 -8.758 1.00 52.97 165 ASN A CA 1
ATOM 1278 C C . ASN A 1 165 ? 3.917 3.078 -9.713 1.00 52.97 165 ASN A C 1
ATOM 1280 O O . ASN A 1 165 ? 3.451 2.753 -10.805 1.00 52.97 165 ASN A O 1
ATOM 1284 N N . ASP A 1 166 ? 5.147 2.737 -9.323 1.00 56.00 166 ASP A N 1
ATOM 1285 C CA . ASP A 1 166 ? 6.104 2.098 -10.228 1.00 56.00 166 ASP A CA 1
ATOM 1286 C C . ASP A 1 166 ? 6.093 0.568 -10.104 1.00 56.00 166 ASP A C 1
ATOM 1288 O O . ASP A 1 166 ? 6.843 -0.130 -10.790 1.00 56.00 166 ASP A O 1
ATOM 1292 N N . TYR A 1 167 ? 5.190 0.021 -9.277 1.00 53.22 167 TYR A N 1
ATOM 1293 C CA . TYR A 1 167 ? 4.946 -1.416 -9.097 1.00 53.22 167 TYR A CA 1
ATOM 1294 C C . TYR A 1 167 ? 6.205 -2.231 -8.729 1.00 53.22 167 TYR A C 1
ATOM 1296 O O . TYR A 1 167 ? 6.188 -3.469 -8.798 1.00 53.22 167 TYR A O 1
ATOM 1304 N N . SER A 1 168 ? 7.303 -1.573 -8.344 1.00 62.75 168 SER A N 1
ATOM 1305 C CA . SER A 1 168 ? 8.584 -2.213 -8.070 1.00 62.75 168 SER A CA 1
ATOM 1306 C C . SER A 1 168 ? 8.638 -2.676 -6.624 1.00 62.75 168 SER A C 1
ATOM 1308 O O . SER A 1 168 ? 8.574 -1.899 -5.682 1.00 62.75 168 SER A O 1
ATOM 1310 N N . THR A 1 169 ? 8.830 -3.977 -6.415 1.00 70.94 169 THR A N 1
ATOM 1311 C CA . THR A 1 169 ? 8.959 -4.506 -5.050 1.00 70.94 169 THR A CA 1
ATOM 1312 C C . THR A 1 169 ? 10.358 -4.340 -4.455 1.00 70.94 169 THR A C 1
ATOM 1314 O O . THR A 1 169 ? 10.568 -4.676 -3.292 1.00 70.94 169 THR A O 1
ATOM 1317 N N . GLU A 1 170 ? 11.334 -3.871 -5.236 1.00 77.38 170 GLU A N 1
ATOM 1318 C CA . GLU A 1 170 ? 12.742 -3.812 -4.819 1.00 77.38 170 GLU A CA 1
ATOM 1319 C C . GLU A 1 170 ? 13.036 -2.792 -3.707 1.00 77.38 170 GLU A C 1
ATOM 1321 O O . GLU A 1 170 ? 13.671 -3.180 -2.722 1.00 77.38 170 GLU A O 1
ATOM 1326 N N . PRO A 1 171 ? 12.555 -1.540 -3.772 1.00 75.75 171 PRO A N 1
ATOM 1327 C CA . PRO A 1 171 ? 12.693 -0.587 -2.668 1.00 75.75 171 PRO A CA 1
ATOM 1328 C C . PRO A 1 171 ? 12.027 -1.107 -1.393 1.00 75.75 171 PRO A C 1
ATOM 1330 O O . PRO A 1 171 ? 12.598 -1.084 -0.303 1.00 75.75 171 PRO A O 1
ATOM 1333 N N . LEU A 1 172 ? 10.844 -1.701 -1.540 1.00 78.75 172 LEU A N 1
ATOM 1334 C CA . LEU A 1 172 ? 10.061 -2.220 -0.425 1.00 78.75 172 LEU A CA 1
ATOM 1335 C C . LEU A 1 172 ? 10.756 -3.361 0.305 1.00 78.75 172 LEU A C 1
ATOM 1337 O O . LEU A 1 172 ? 10.650 -3.454 1.521 1.00 78.75 172 LEU A O 1
ATOM 1341 N N . ARG A 1 173 ? 11.490 -4.221 -0.409 1.00 78.75 173 ARG A N 1
ATOM 1342 C CA . ARG A 1 173 ? 12.300 -5.303 0.180 1.00 78.75 173 ARG A CA 1
ATOM 1343 C C . ARG A 1 173 ? 13.415 -4.789 1.090 1.00 78.75 173 ARG A C 1
ATOM 1345 O O . ARG A 1 173 ? 13.948 -5.563 1.884 1.00 78.75 173 ARG A O 1
ATOM 1352 N N . ARG A 1 174 ? 13.792 -3.517 0.958 1.00 82.56 174 ARG A N 1
ATOM 1353 C CA . ARG A 1 174 ? 14.924 -2.895 1.657 1.00 82.56 174 ARG A CA 1
ATOM 1354 C C . ARG A 1 174 ? 14.515 -2.086 2.876 1.00 82.56 174 ARG A C 1
ATOM 1356 O O . ARG A 1 174 ? 15.403 -1.623 3.588 1.00 82.56 174 ARG A O 1
ATOM 1363 N N . LEU A 1 175 ? 13.215 -1.946 3.121 1.00 82.75 175 LEU A N 1
ATOM 1364 C CA . LEU A 1 175 ? 12.723 -1.185 4.254 1.00 82.75 175 LEU A CA 1
ATOM 1365 C C . LEU A 1 175 ? 13.228 -1.787 5.566 1.00 82.75 175 LEU A C 1
ATOM 1367 O O . LEU A 1 175 ? 13.147 -2.991 5.820 1.00 82.75 175 LEU A O 1
ATOM 1371 N N . ASN A 1 176 ? 13.760 -0.936 6.426 1.00 82.00 176 ASN A N 1
ATOM 1372 C CA . ASN A 1 176 ? 14.167 -1.298 7.768 1.00 82.00 176 ASN A CA 1
ATOM 1373 C C . ASN A 1 176 ? 12.966 -1.490 8.685 1.00 82.00 176 ASN A C 1
ATOM 1375 O O . ASN A 1 176 ? 13.145 -2.075 9.753 1.00 82.00 176 ASN A O 1
ATOM 1379 N N . PHE A 1 177 ? 11.756 -1.074 8.283 1.00 77.50 177 PHE A N 1
ATOM 1380 C CA . PHE A 1 177 ? 10.598 -1.218 9.157 1.00 77.50 177 PHE A CA 1
ATOM 1381 C C . PHE A 1 177 ? 10.303 -2.676 9.556 1.00 77.50 177 PHE A C 1
ATOM 1383 O O . PHE A 1 177 ? 9.801 -2.918 10.652 1.00 77.50 177 PHE A O 1
ATOM 1390 N N . TYR A 1 178 ? 10.694 -3.659 8.732 1.00 77.88 178 TYR A N 1
ATOM 1391 C CA . TYR A 1 178 ? 10.586 -5.089 9.062 1.00 77.88 178 TYR A CA 1
ATOM 1392 C C . TYR A 1 178 ? 11.396 -5.503 10.300 1.00 77.88 178 TYR A C 1
ATOM 1394 O O . TYR A 1 178 ? 11.189 -6.589 10.838 1.00 77.88 178 TYR A O 1
ATOM 1402 N N . LYS A 1 179 ? 12.343 -4.667 10.740 1.00 80.06 179 LYS A N 1
ATOM 1403 C CA . LYS A 1 179 ? 13.165 -4.898 11.935 1.00 80.06 179 LYS A CA 1
ATOM 1404 C C . LYS A 1 179 ? 12.478 -4.435 13.222 1.00 80.06 179 LYS A C 1
ATOM 1406 O O . LYS A 1 179 ? 12.911 -4.854 14.292 1.00 80.06 179 LYS A O 1
ATOM 1411 N N . TYR A 1 180 ? 11.448 -3.588 13.138 1.00 78.19 180 TYR A N 1
ATOM 1412 C CA . TYR A 1 180 ? 10.686 -3.154 14.310 1.00 78.19 180 TYR A CA 1
ATOM 1413 C C . TYR A 1 180 ? 9.767 -4.267 14.806 1.00 78.19 180 TYR A C 1
ATOM 1415 O O . TYR A 1 180 ? 9.190 -5.033 14.025 1.00 78.19 180 TYR A O 1
ATOM 1423 N N . SER A 1 181 ? 9.584 -4.336 16.124 1.00 81.06 181 SER A N 1
ATOM 1424 C CA . SER A 1 181 ? 8.583 -5.231 16.699 1.00 81.06 181 SER A CA 1
ATOM 1425 C C . SER A 1 181 ? 7.171 -4.806 16.273 1.00 81.06 181 SER A C 1
ATOM 1427 O O . SER A 1 181 ? 6.931 -3.655 15.917 1.00 81.06 181 SER A O 1
ATOM 1429 N N . ALA A 1 182 ? 6.198 -5.722 16.307 1.00 78.62 182 ALA A N 1
ATOM 1430 C CA . ALA A 1 182 ? 4.812 -5.395 15.944 1.00 78.62 182 ALA A CA 1
ATOM 1431 C C . ALA A 1 182 ? 4.208 -4.260 16.800 1.00 78.62 182 ALA A C 1
ATOM 1433 O O . ALA A 1 182 ? 3.346 -3.536 16.322 1.00 78.62 182 ALA A O 1
ATOM 1434 N N . ALA A 1 183 ? 4.684 -4.081 18.038 1.00 79.69 183 ALA A N 1
ATOM 1435 C CA . ALA A 1 183 ? 4.240 -3.012 18.935 1.00 79.69 183 ALA A CA 1
ATOM 1436 C C . ALA A 1 183 ? 4.822 -1.628 18.587 1.00 79.69 183 ALA A C 1
ATOM 1438 O O . ALA A 1 183 ? 4.312 -0.618 19.061 1.00 79.69 183 ALA A O 1
ATOM 1439 N N . GLU A 1 184 ? 5.892 -1.584 17.792 1.00 81.69 184 GLU A N 1
ATOM 1440 C CA . GLU A 1 184 ? 6.587 -0.357 17.380 1.00 81.69 184 GLU A CA 1
ATOM 1441 C C . GLU A 1 184 ? 6.204 0.084 15.962 1.00 81.69 184 GLU A C 1
ATOM 1443 O O . GLU A 1 184 ? 6.727 1.080 15.473 1.00 81.69 184 GLU A O 1
ATOM 1448 N N . ARG A 1 185 ? 5.323 -0.661 15.286 1.00 78.88 185 ARG A N 1
ATOM 1449 C CA . ARG A 1 185 ? 4.861 -0.381 13.922 1.00 78.88 185 ARG A CA 1
ATOM 1450 C C . ARG A 1 185 ? 3.444 0.204 13.936 1.00 78.88 185 ARG A C 1
ATOM 1452 O O . ARG A 1 185 ? 2.692 -0.069 14.875 1.00 78.88 185 ARG A O 1
ATOM 1459 N N . PRO A 1 186 ? 3.047 0.943 12.881 1.00 84.06 186 PRO A N 1
ATOM 1460 C CA . PRO A 1 186 ? 1.642 1.248 12.640 1.00 84.06 186 PRO A CA 1
ATOM 1461 C C . PRO A 1 186 ? 0.796 -0.024 12.690 1.00 84.06 186 PRO A C 1
ATOM 1463 O O . PRO A 1 186 ? 1.223 -1.076 12.210 1.00 84.06 186 PRO A O 1
ATOM 1466 N N . ARG A 1 187 ? -0.403 0.074 13.271 1.00 84.56 187 ARG A N 1
ATOM 1467 C CA . ARG A 1 187 ? -1.257 -1.095 13.512 1.00 84.56 187 ARG A CA 1
ATOM 1468 C C . ARG A 1 187 ? -1.733 -1.742 12.218 1.00 84.56 187 ARG A C 1
ATOM 1470 O O . ARG A 1 187 ? -1.854 -2.961 12.210 1.00 84.56 187 ARG A O 1
ATOM 1477 N N . LEU A 1 188 ? -2.034 -0.949 11.187 1.00 88.00 188 LEU A N 1
ATOM 1478 C CA . LEU A 1 188 ? -2.220 -1.472 9.838 1.00 88.00 188 LEU A CA 1
ATOM 1479 C C . LEU A 1 188 ? -1.241 -0.839 8.857 1.00 88.00 188 LEU A C 1
ATOM 1481 O O . LEU A 1 188 ? -1.093 0.384 8.806 1.00 88.00 188 LEU A O 1
ATOM 1485 N N . ILE A 1 189 ? -0.653 -1.679 8.015 1.00 89.56 189 ILE A N 1
ATOM 1486 C CA . ILE A 1 189 ? 0.101 -1.255 6.840 1.00 89.56 189 ILE A CA 1
ATOM 1487 C C . ILE A 1 189 ? -0.603 -1.816 5.607 1.00 89.56 189 ILE A C 1
ATOM 1489 O O . ILE A 1 189 ? -0.677 -3.030 5.402 1.00 89.56 189 ILE A O 1
ATOM 1493 N N . ILE A 1 190 ? -1.150 -0.912 4.798 1.00 89.75 190 ILE A N 1
ATOM 1494 C CA . ILE A 1 190 ? -1.834 -1.222 3.544 1.00 89.75 190 ILE A CA 1
ATOM 1495 C C . ILE A 1 190 ? -0.923 -0.795 2.404 1.00 89.75 190 ILE A C 1
ATOM 1497 O O . ILE A 1 190 ? -0.403 0.317 2.419 1.00 89.75 190 ILE A O 1
ATOM 1501 N N . MET A 1 191 ? -0.749 -1.659 1.411 1.00 87.38 191 MET A N 1
ATOM 1502 C CA . MET A 1 191 ? 0.138 -1.391 0.288 1.00 87.38 191 MET A CA 1
ATOM 1503 C C . MET A 1 191 ? -0.612 -1.421 -1.039 1.00 87.38 191 MET A C 1
ATOM 1505 O O . MET A 1 191 ? -1.241 -2.424 -1.364 1.00 87.38 191 MET A O 1
ATOM 1509 N N . GLY A 1 192 ? -0.538 -0.365 -1.842 1.00 77.75 192 GLY A N 1
ATOM 1510 C CA . GLY A 1 192 ? -1.087 -0.430 -3.189 1.00 77.75 192 GLY A CA 1
ATOM 1511 C C . GLY A 1 192 ? -1.256 0.908 -3.901 1.00 77.75 192 GLY A C 1
ATOM 1512 O O . GLY A 1 192 ? -1.253 1.946 -3.245 1.00 77.75 192 GLY A O 1
ATOM 1513 N N . PRO A 1 193 ? -1.458 0.877 -5.228 1.00 78.00 193 PRO A N 1
ATOM 1514 C CA . PRO A 1 193 ? -1.535 -0.334 -6.050 1.00 78.00 193 PRO A CA 1
ATOM 1515 C C . PRO A 1 193 ? -0.156 -0.994 -6.230 1.00 78.00 193 PRO A C 1
ATOM 1517 O O . PRO A 1 193 ? 0.833 -0.313 -6.440 1.00 78.00 193 PRO A O 1
ATOM 1520 N N . ILE A 1 194 ? -0.063 -2.323 -6.125 1.00 74.88 194 ILE A N 1
ATOM 1521 C CA . ILE A 1 194 ? 1.195 -3.057 -6.372 1.00 74.88 194 ILE A CA 1
ATOM 1522 C C . ILE A 1 194 ? 0.953 -4.265 -7.254 1.00 74.88 194 ILE A C 1
ATOM 1524 O O . ILE A 1 194 ? -0.161 -4.762 -7.288 1.00 74.88 194 ILE A O 1
ATOM 1528 N N . LYS A 1 195 ? 2.010 -4.772 -7.903 1.00 73.81 195 LYS A N 1
ATOM 1529 C CA . LYS A 1 195 ? 1.977 -6.043 -8.629 1.00 73.81 195 LYS A CA 1
ATOM 1530 C C . LYS A 1 195 ? 2.114 -7.210 -7.654 1.00 73.81 195 LYS A C 1
ATOM 1532 O O . LYS A 1 195 ? 3.146 -7.365 -6.997 1.00 73.81 195 LYS A O 1
ATOM 1537 N N . LEU A 1 196 ? 1.117 -8.087 -7.630 1.00 79.00 196 LEU A N 1
ATOM 1538 C CA . LEU A 1 196 ? 1.165 -9.308 -6.829 1.00 79.00 196 LEU A CA 1
ATOM 1539 C C . LEU A 1 196 ? 2.209 -10.306 -7.343 1.00 79.00 196 LEU A C 1
ATOM 1541 O O . LEU A 1 196 ? 2.132 -10.829 -8.456 1.00 79.00 196 LEU A O 1
ATOM 1545 N N . ASN A 1 197 ? 3.167 -10.624 -6.480 1.00 82.81 197 ASN A N 1
ATOM 1546 C CA . ASN A 1 197 ? 4.224 -11.606 -6.711 1.00 82.81 197 ASN A CA 1
ATOM 1547 C C . ASN A 1 197 ? 4.551 -12.413 -5.441 1.00 82.81 197 ASN A C 1
ATOM 1549 O O . ASN A 1 197 ? 4.003 -12.165 -4.361 1.00 82.81 197 ASN A O 1
ATOM 1553 N N . ALA A 1 198 ? 5.483 -13.364 -5.551 1.00 86.06 198 ALA A N 1
ATOM 1554 C CA . ALA A 1 198 ? 5.908 -14.207 -4.430 1.00 86.06 198 ALA A CA 1
ATOM 1555 C C . ALA A 1 198 ? 6.344 -13.415 -3.177 1.00 86.06 198 ALA A C 1
ATOM 1557 O O . ALA A 1 198 ? 6.105 -13.867 -2.057 1.00 86.06 198 ALA A O 1
ATOM 1558 N N . TRP A 1 199 ? 6.937 -12.228 -3.344 1.00 86.06 199 TRP A N 1
ATOM 1559 C CA . TRP A 1 199 ? 7.328 -11.379 -2.219 1.00 86.06 199 TRP A CA 1
ATOM 1560 C C . TRP A 1 199 ? 6.115 -10.756 -1.524 1.00 86.06 199 TRP A C 1
ATOM 1562 O O . TRP A 1 199 ? 5.987 -10.902 -0.314 1.00 86.06 199 TRP A O 1
ATOM 1572 N N . SER A 1 200 ? 5.185 -10.151 -2.267 1.00 85.00 200 SER A N 1
ATOM 1573 C CA . SER A 1 200 ? 3.969 -9.570 -1.669 1.00 85.00 200 SER A CA 1
ATOM 1574 C C . SER A 1 200 ? 3.126 -10.628 -0.944 1.00 85.00 200 SER A C 1
ATOM 1576 O O . SER A 1 200 ? 2.614 -10.378 0.145 1.00 85.00 200 SER A O 1
ATOM 1578 N N . LYS A 1 201 ? 3.072 -11.858 -1.486 1.00 89.25 201 LYS A N 1
ATOM 1579 C CA . LYS A 1 201 ? 2.461 -13.014 -0.819 1.00 89.25 201 LYS A CA 1
ATOM 1580 C C . LYS A 1 201 ? 3.136 -13.292 0.521 1.00 89.25 201 LYS A C 1
ATOM 1582 O O . LYS A 1 201 ? 2.449 -13.434 1.525 1.00 89.25 201 LYS A O 1
ATOM 1587 N N . ARG A 1 202 ? 4.469 -13.363 0.532 1.00 87.94 202 ARG A N 1
ATOM 1588 C CA . ARG A 1 202 ? 5.243 -13.608 1.751 1.00 87.94 202 ARG A CA 1
ATOM 1589 C C . ARG A 1 202 ? 5.009 -12.517 2.796 1.00 87.94 202 ARG A C 1
ATOM 1591 O O . ARG A 1 202 ? 4.814 -12.848 3.955 1.00 87.94 202 ARG A O 1
ATOM 1598 N N . MET A 1 203 ? 4.973 -11.245 2.398 1.00 88.00 203 MET A N 1
ATOM 1599 C CA . MET A 1 203 ? 4.732 -10.132 3.326 1.00 88.00 203 MET A CA 1
ATOM 1600 C C . MET A 1 203 ? 3.331 -10.178 3.960 1.00 88.00 203 MET A C 1
ATOM 1602 O O . MET A 1 203 ? 3.183 -9.803 5.119 1.00 88.00 203 MET A O 1
ATOM 1606 N N . LEU A 1 204 ? 2.319 -10.671 3.237 1.00 89.19 204 LEU A N 1
ATOM 1607 C CA . LEU A 1 204 ? 0.986 -10.937 3.796 1.00 89.19 204 LEU A CA 1
ATOM 1608 C C . LEU A 1 204 ? 0.971 -12.156 4.732 1.00 89.19 204 LEU A C 1
ATOM 1610 O O . LEU A 1 204 ? 0.275 -12.145 5.741 1.00 89.19 204 LEU A O 1
ATOM 1614 N N . GLU A 1 205 ? 1.705 -13.223 4.393 1.00 89.75 205 GLU A N 1
ATOM 1615 C CA . GLU A 1 205 ? 1.815 -14.438 5.223 1.00 89.75 205 GLU A CA 1
ATOM 1616 C C . GLU A 1 205 ? 2.588 -14.190 6.525 1.00 89.75 205 GLU A C 1
ATOM 1618 O O . GLU A 1 205 ? 2.271 -14.793 7.546 1.00 89.75 205 GLU A O 1
ATOM 1623 N N . GLU A 1 206 ? 3.588 -13.309 6.487 1.00 87.06 206 GLU A N 1
ATOM 1624 C CA . GLU A 1 206 ? 4.401 -12.899 7.637 1.00 87.06 206 GLU A CA 1
ATOM 1625 C C . GLU A 1 206 ? 3.792 -11.706 8.405 1.00 87.06 206 GLU A C 1
ATOM 1627 O O . GLU A 1 206 ? 4.411 -11.217 9.346 1.00 87.06 206 GLU A O 1
ATOM 1632 N N . GLU A 1 207 ? 2.592 -11.243 8.025 1.00 85.75 207 GLU A N 1
ATOM 1633 C CA . GLU A 1 207 ? 1.875 -10.128 8.675 1.00 85.75 207 GLU A CA 1
ATOM 1634 C C . GLU A 1 207 ? 2.708 -8.828 8.745 1.00 85.75 207 GLU A C 1
ATOM 1636 O O . GLU A 1 207 ? 2.630 -8.027 9.682 1.00 85.75 207 GLU A O 1
ATOM 1641 N N . PHE A 1 208 ? 3.542 -8.604 7.727 1.00 85.81 208 PHE A N 1
ATOM 1642 C CA . PHE A 1 208 ? 4.210 -7.321 7.520 1.00 85.81 208 PHE A CA 1
ATOM 1643 C C . PHE A 1 208 ? 3.291 -6.302 6.855 1.00 85.81 208 PHE A C 1
ATOM 1645 O O . PHE A 1 208 ? 3.385 -5.116 7.171 1.00 85.81 208 PHE A O 1
ATOM 1652 N N . PHE A 1 209 ? 2.399 -6.774 5.982 1.00 88.50 209 PHE A N 1
ATOM 1653 C CA . PHE A 1 209 ? 1.279 -6.000 5.462 1.00 88.50 209 PHE A CA 1
ATOM 1654 C C . PHE A 1 209 ? -0.034 -6.621 5.904 1.00 88.50 209 PHE A C 1
ATOM 1656 O O . PHE A 1 209 ? -0.231 -7.834 5.813 1.00 88.50 209 PHE A O 1
ATOM 1663 N N . ASP A 1 210 ? -0.961 -5.765 6.305 1.00 90.31 210 ASP A N 1
ATOM 1664 C CA . ASP A 1 210 ? -2.322 -6.162 6.636 1.00 90.31 210 ASP A CA 1
ATOM 1665 C C . ASP A 1 210 ? -3.152 -6.367 5.384 1.00 90.31 210 ASP A C 1
ATOM 1667 O O . ASP A 1 210 ? -4.040 -7.220 5.352 1.00 90.31 210 ASP A O 1
ATOM 1671 N N . ALA A 1 211 ? -2.875 -5.570 4.356 1.00 90.62 211 ALA A N 1
ATOM 1672 C CA . ALA A 1 211 ? -3.489 -5.729 3.059 1.00 90.62 211 ALA A CA 1
ATOM 1673 C C . ALA A 1 211 ? -2.604 -5.207 1.934 1.00 90.62 211 ALA A C 1
ATOM 1675 O O . ALA A 1 211 ? -1.804 -4.288 2.105 1.00 90.62 211 ALA A O 1
ATOM 1676 N N . VAL A 1 212 ? -2.827 -5.769 0.754 1.00 88.50 212 VAL A N 1
ATOM 1677 C CA . VAL A 1 212 ? -2.341 -5.240 -0.515 1.00 88.50 212 VAL A CA 1
ATOM 1678 C C . VAL A 1 212 ? -3.522 -4.940 -1.431 1.00 88.50 212 VAL A C 1
ATOM 1680 O O . VAL A 1 212 ? -4.559 -5.603 -1.342 1.00 88.50 212 VAL A O 1
ATOM 1683 N N . ILE A 1 213 ? -3.366 -3.964 -2.316 1.00 84.44 213 ILE A N 1
ATOM 1684 C CA . ILE A 1 213 ? -4.370 -3.595 -3.311 1.00 84.44 213 ILE A CA 1
ATOM 1685 C C . ILE A 1 213 ? -3.802 -3.876 -4.695 1.00 84.44 213 ILE A C 1
ATOM 1687 O O . ILE A 1 213 ? -2.767 -3.327 -5.069 1.00 84.44 213 ILE A O 1
ATOM 1691 N N . GLU A 1 214 ? -4.494 -4.725 -5.448 1.00 78.50 214 GLU A N 1
ATOM 1692 C CA . GLU A 1 214 ? -4.176 -5.028 -6.846 1.00 78.50 214 GLU A CA 1
ATOM 1693 C C . GLU A 1 214 ? -5.307 -4.492 -7.740 1.00 78.50 214 GLU A C 1
ATOM 1695 O O . GLU A 1 214 ? -6.488 -4.713 -7.430 1.00 78.50 214 GLU A O 1
ATOM 1700 N N . PRO A 1 215 ? -4.970 -3.812 -8.849 1.00 73.19 215 PRO A N 1
ATOM 1701 C CA . PRO A 1 215 ? -5.927 -3.538 -9.913 1.00 73.19 215 PRO A CA 1
ATOM 1702 C C . PRO A 1 215 ? -6.295 -4.847 -10.637 1.00 73.19 215 PRO A C 1
ATOM 1704 O O . PRO A 1 215 ? -5.428 -5.581 -11.107 1.00 73.19 215 PRO A O 1
ATOM 1707 N N . ASP A 1 216 ? -7.586 -5.163 -10.734 1.00 65.31 216 ASP A N 1
ATOM 1708 C CA . ASP A 1 216 ? -8.098 -6.347 -11.427 1.00 65.31 216 ASP A CA 1
ATOM 1709 C C . ASP A 1 216 ? -7.730 -6.270 -12.914 1.00 65.31 216 ASP A C 1
ATOM 1711 O O . ASP A 1 216 ? -8.226 -5.430 -13.665 1.00 65.31 216 ASP A O 1
ATOM 1715 N N . ARG A 1 217 ? -6.850 -7.175 -13.353 1.00 53.97 217 ARG A N 1
ATOM 1716 C CA . ARG A 1 217 ? -6.334 -7.231 -14.732 1.00 53.97 217 ARG A CA 1
ATOM 1717 C C . ARG A 1 217 ? -7.338 -7.742 -15.759 1.00 53.97 217 ARG A C 1
ATOM 1719 O O . ARG A 1 217 ? -6.974 -7.931 -16.922 1.00 53.97 217 ARG A O 1
ATOM 1726 N N . LYS A 1 218 ? -8.596 -7.989 -15.380 1.00 48.03 218 LYS A N 1
ATOM 1727 C CA . LYS A 1 218 ? -9.635 -8.455 -16.315 1.00 48.03 218 LYS A CA 1
ATOM 1728 C C . LYS A 1 218 ? -9.881 -7.529 -17.512 1.00 48.03 218 LYS A C 1
ATOM 1730 O O . LYS A 1 218 ? -10.521 -7.960 -18.466 1.00 48.03 218 LYS A O 1
ATOM 1735 N N . THR A 1 219 ? -9.349 -6.311 -17.518 1.00 41.09 219 THR A N 1
ATOM 1736 C CA . THR A 1 219 ? -9.500 -5.341 -18.611 1.00 41.09 219 THR A CA 1
ATOM 1737 C C . THR A 1 219 ? -8.321 -5.252 -19.586 1.00 41.09 219 THR A C 1
ATOM 1739 O O . THR A 1 219 ? -8.517 -4.743 -20.688 1.00 41.09 219 THR A O 1
ATOM 1742 N N . GLU A 1 220 ? -7.136 -5.807 -19.299 1.00 37.59 220 GLU A N 1
ATOM 1743 C CA . GLU A 1 220 ? -6.001 -5.688 -20.242 1.00 37.59 220 GLU A CA 1
ATOM 1744 C C . GLU A 1 220 ? -6.158 -6.578 -21.487 1.00 37.59 220 GLU A C 1
ATOM 1746 O O . GLU A 1 220 ? -5.782 -6.184 -22.588 1.00 37.59 220 GLU A O 1
ATOM 1751 N N . THR A 1 221 ? -6.796 -7.745 -21.362 1.00 34.12 221 THR A N 1
ATOM 1752 C CA . THR A 1 221 ? -7.004 -8.664 -22.503 1.00 34.12 221 THR A CA 1
ATOM 1753 C C . THR A 1 221 ? -8.212 -8.314 -23.380 1.00 34.12 221 THR A C 1
ATOM 1755 O O . THR A 1 221 ? -8.329 -8.831 -24.489 1.00 34.12 221 THR A O 1
ATOM 1758 N N . SER A 1 222 ? -9.088 -7.411 -22.929 1.00 33.50 222 SER A N 1
ATOM 1759 C CA . SER A 1 222 ? -10.224 -6.908 -23.718 1.00 33.50 222 SER A CA 1
ATOM 1760 C C . SER A 1 222 ? -9.829 -5.718 -24.606 1.00 33.50 222 SER A C 1
ATOM 1762 O O . SER A 1 222 ? -10.287 -5.602 -25.743 1.00 33.50 222 SER A O 1
ATOM 1764 N N . ALA A 1 223 ? -8.904 -4.873 -24.137 1.00 36.12 223 ALA A N 1
ATOM 1765 C CA . ALA A 1 223 ? -8.472 -3.673 -24.856 1.00 36.12 223 ALA A CA 1
ATOM 1766 C C . ALA A 1 223 ? -7.677 -3.970 -26.146 1.00 36.12 223 ALA A C 1
ATOM 1768 O O . ALA A 1 223 ? -7.702 -3.172 -27.084 1.00 36.12 223 ALA A O 1
ATOM 1769 N N . GLU A 1 224 ? -7.006 -5.123 -26.236 1.00 37.38 224 GLU A N 1
ATOM 1770 C CA . GLU A 1 224 ? -6.375 -5.575 -27.487 1.00 37.38 224 GLU A CA 1
ATOM 1771 C C . GLU A 1 224 ? -7.350 -6.292 -28.436 1.00 37.38 224 GLU A C 1
ATOM 1773 O O . GLU A 1 224 ? -7.095 -6.349 -29.643 1.00 37.38 224 GLU A O 1
ATOM 1778 N N . ALA A 1 225 ? -8.472 -6.806 -27.921 1.00 37.22 225 ALA A N 1
ATOM 1779 C CA . ALA A 1 225 ? -9.436 -7.585 -28.693 1.00 37.22 225 ALA A CA 1
ATOM 1780 C C . ALA A 1 225 ? -10.492 -6.720 -29.399 1.00 37.22 225 ALA A C 1
ATOM 1782 O O . ALA A 1 225 ? -10.975 -7.115 -30.460 1.00 37.22 225 ALA A O 1
ATOM 1783 N N . ASP A 1 226 ? -10.813 -5.537 -28.870 1.00 37.97 226 ASP A N 1
ATOM 1784 C CA . ASP A 1 226 ? -11.923 -4.736 -29.384 1.00 37.97 226 ASP A CA 1
ATOM 1785 C C . ASP A 1 226 ? -11.521 -3.270 -29.614 1.00 37.97 226 ASP A C 1
ATOM 1787 O O . ASP A 1 226 ? -11.698 -2.389 -28.776 1.00 37.97 226 ASP A O 1
ATOM 1791 N N . LYS A 1 227 ? -10.993 -2.978 -30.813 1.00 41.00 227 LYS A N 1
ATOM 1792 C CA . LYS A 1 227 ? -10.667 -1.607 -31.274 1.00 41.00 227 LYS A CA 1
ATOM 1793 C C . LYS A 1 227 ? -11.898 -0.697 -31.435 1.00 41.00 227 LYS A C 1
ATOM 1795 O O . LYS A 1 227 ? -11.766 0.423 -31.931 1.00 41.00 227 LYS A O 1
ATOM 1800 N N . THR A 1 228 ? -13.076 -1.185 -31.062 1.00 37.00 228 THR A N 1
ATOM 1801 C CA . THR A 1 228 ? -14.366 -0.499 -31.141 1.00 37.00 228 THR A CA 1
ATOM 1802 C C . THR A 1 228 ? -14.992 -0.193 -29.784 1.00 37.00 228 THR A C 1
ATOM 1804 O O . THR A 1 228 ? -15.915 0.620 -29.743 1.00 37.00 228 THR A O 1
ATOM 1807 N N . ALA A 1 229 ? -14.479 -0.756 -28.683 1.00 34.56 229 ALA A N 1
ATOM 1808 C CA . ALA A 1 229 ? -14.890 -0.342 -27.348 1.00 34.56 229 ALA A CA 1
ATOM 1809 C C . ALA A 1 229 ? -14.375 1.079 -27.086 1.00 34.56 229 ALA A C 1
ATOM 1811 O O . ALA A 1 229 ? -13.212 1.408 -27.342 1.00 34.56 229 ALA A O 1
ATOM 1812 N N . SER A 1 230 ? -15.259 1.948 -26.604 1.00 35.88 230 SER A N 1
ATOM 1813 C CA . SER A 1 230 ? -14.881 3.282 -26.145 1.00 35.88 230 SER A CA 1
ATOM 1814 C C . SER A 1 230 ? -13.711 3.152 -25.163 1.00 35.88 230 SER A C 1
ATOM 1816 O O . SER A 1 230 ? -13.757 2.304 -24.274 1.00 35.88 230 SER A O 1
ATOM 1818 N N . LYS A 1 231 ? -12.675 4.001 -25.258 1.00 37.56 231 LYS A N 1
ATOM 1819 C CA . LYS A 1 231 ? -11.590 4.058 -24.251 1.00 37.56 231 LYS A CA 1
ATOM 1820 C C . LYS A 1 231 ? -12.134 4.170 -22.807 1.00 37.56 231 LYS A C 1
ATOM 1822 O O . LYS A 1 231 ? -11.429 3.813 -21.874 1.00 37.56 231 LYS A O 1
ATOM 1827 N N . ALA A 1 232 ? -13.384 4.618 -22.628 1.00 34.53 232 ALA A N 1
ATOM 1828 C CA . ALA A 1 232 ? -14.076 4.660 -21.341 1.00 34.53 232 ALA A CA 1
ATOM 1829 C C . ALA A 1 232 ? -14.591 3.291 -20.836 1.00 34.53 232 ALA A C 1
ATOM 1831 O O . ALA A 1 232 ? -14.734 3.118 -19.633 1.00 34.53 232 ALA A O 1
ATOM 1832 N N . GLU A 1 233 ? -14.852 2.318 -21.715 1.00 32.50 233 GLU A N 1
ATOM 1833 C CA . GLU A 1 233 ? -15.316 0.967 -21.344 1.00 32.50 233 GLU A CA 1
ATOM 1834 C C . GLU A 1 233 ? -14.152 0.005 -21.055 1.00 32.50 233 GLU A C 1
ATOM 1836 O O . GLU A 1 233 ? -14.312 -0.947 -20.299 1.00 32.50 233 GLU A O 1
ATOM 1841 N N . ALA A 1 234 ? -12.957 0.274 -21.593 1.00 36.62 234 ALA A N 1
ATOM 1842 C CA . ALA A 1 234 ? -11.754 -0.522 -21.331 1.00 36.62 234 ALA A CA 1
ATOM 1843 C C . ALA A 1 234 ? -11.109 -0.241 -19.954 1.00 36.62 234 ALA A C 1
ATOM 1845 O O . ALA A 1 234 ? -10.193 -0.953 -19.552 1.00 36.62 234 ALA A O 1
ATOM 1846 N N . ALA A 1 235 ? -11.566 0.788 -19.232 1.00 39.69 235 ALA A N 1
ATOM 1847 C CA . ALA A 1 235 ? -10.873 1.343 -18.068 1.00 39.69 235 ALA A CA 1
ATOM 1848 C C . ALA A 1 235 ? -11.585 1.150 -16.715 1.00 39.69 235 ALA A C 1
ATOM 1850 O O . ALA A 1 235 ? -11.136 1.719 -15.718 1.00 39.69 235 ALA A O 1
ATOM 1851 N N . THR A 1 236 ? -12.651 0.348 -16.635 1.00 42.22 236 THR A N 1
ATOM 1852 C CA . THR A 1 236 ? -13.274 -0.027 -15.349 1.00 42.22 236 THR A CA 1
ATOM 1853 C C . THR A 1 236 ? -12.444 -1.123 -14.675 1.00 42.22 236 THR A C 1
ATOM 1855 O O . THR A 1 236 ? -12.809 -2.299 -14.681 1.00 42.22 236 THR A O 1
ATOM 1858 N N . GLY A 1 237 ? -11.248 -0.769 -14.211 1.00 53.47 237 GLY A N 1
ATOM 1859 C CA . GLY A 1 237 ? -10.401 -1.673 -13.440 1.00 53.47 237 GLY A CA 1
ATOM 1860 C C . GLY A 1 237 ? -10.886 -1.737 -11.997 1.00 53.47 237 GLY A C 1
ATOM 1861 O O . GLY A 1 237 ? -10.635 -0.803 -11.245 1.00 53.47 237 GLY A O 1
ATOM 1862 N N . THR A 1 238 ? -11.534 -2.838 -11.613 1.00 67.62 238 THR A N 1
ATOM 1863 C CA . THR A 1 238 ? -11.931 -3.097 -10.221 1.00 67.62 238 THR A CA 1
ATOM 1864 C C . THR A 1 238 ? -10.707 -3.235 -9.321 1.00 67.62 238 THR A C 1
ATOM 1866 O O . THR A 1 238 ? -9.768 -3.933 -9.674 1.00 67.62 238 THR A O 1
ATOM 1869 N N . TYR A 1 239 ? -10.699 -2.650 -8.124 1.00 76.12 239 TYR A N 1
ATOM 1870 C CA . TYR A 1 239 ? -9.615 -2.868 -7.154 1.00 76.12 239 TYR A CA 1
ATOM 1871 C C . TYR A 1 239 ? -9.967 -3.996 -6.185 1.00 76.12 239 TYR A C 1
ATOM 1873 O O . TYR A 1 239 ? -11.069 -4.039 -5.639 1.00 76.12 239 TYR A O 1
ATOM 1881 N N . THR A 1 240 ? -9.019 -4.903 -5.939 1.00 79.19 240 THR A N 1
ATOM 1882 C CA . THR A 1 240 ? -9.190 -5.988 -4.962 1.00 79.19 240 THR A CA 1
ATOM 1883 C C . THR A 1 240 ? -8.267 -5.783 -3.770 1.00 79.19 240 THR A C 1
ATOM 1885 O O . THR A 1 240 ? -7.048 -5.723 -3.924 1.00 79.19 240 THR A O 1
ATOM 1888 N N . VAL A 1 241 ? -8.847 -5.746 -2.567 1.00 87.62 241 VAL A N 1
ATOM 1889 C CA . VAL A 1 241 ? -8.093 -5.770 -1.307 1.00 87.62 241 VAL A CA 1
ATOM 1890 C C . VAL A 1 241 ? -7.815 -7.217 -0.913 1.00 87.62 241 VAL A C 1
ATOM 1892 O O . VAL A 1 241 ? -8.736 -8.007 -0.678 1.00 87.62 241 VAL A O 1
ATOM 1895 N N . ILE A 1 242 ? -6.538 -7.576 -0.818 1.00 89.56 242 ILE A N 1
ATOM 1896 C CA . ILE A 1 242 ? -6.090 -8.914 -0.435 1.00 89.56 242 ILE A CA 1
ATOM 1897 C C . ILE A 1 242 ? -5.414 -8.841 0.929 1.00 89.56 242 ILE A C 1
ATOM 1899 O O . ILE A 1 242 ? -4.500 -8.053 1.129 1.00 89.56 242 ILE A O 1
ATOM 1903 N N . ASN A 1 243 ? -5.848 -9.687 1.857 1.00 90.50 243 ASN A N 1
ATOM 1904 C CA . ASN A 1 243 ? -5.326 -9.805 3.217 1.00 90.50 243 ASN A CA 1
ATOM 1905 C C . ASN A 1 243 ? -5.181 -11.284 3.609 1.00 90.50 243 ASN A C 1
ATOM 1907 O O . ASN A 1 243 ? -5.584 -12.179 2.861 1.00 90.50 243 ASN A O 1
ATOM 1911 N N . SER A 1 244 ? -4.661 -11.570 4.803 1.00 87.12 244 SER A N 1
ATOM 1912 C CA . SER A 1 244 ? -4.481 -12.946 5.292 1.00 87.12 244 SER A CA 1
ATOM 1913 C C . SER A 1 244 ? -5.775 -13.787 5.283 1.00 87.12 244 SER A C 1
ATOM 1915 O O . SER A 1 244 ? -5.740 -14.982 4.979 1.00 87.12 244 SER A O 1
ATOM 1917 N N . GLY A 1 245 ? -6.941 -13.172 5.520 1.00 85.31 245 GLY A N 1
ATOM 1918 C CA . GLY A 1 245 ? -8.252 -13.835 5.549 1.00 85.31 245 GLY A CA 1
ATOM 1919 C C . GLY A 1 245 ? -8.826 -14.213 4.175 1.00 85.31 245 GLY A C 1
ATOM 1920 O O . GLY A 1 245 ? -9.707 -15.079 4.074 1.00 85.31 245 GLY A O 1
ATOM 1921 N N . ASN A 1 246 ? -8.345 -13.601 3.092 1.00 87.50 246 ASN A N 1
ATOM 1922 C CA . ASN A 1 246 ? -8.766 -13.931 1.727 1.00 87.50 246 ASN A CA 1
ATOM 1923 C C . ASN A 1 246 ? -7.611 -14.366 0.803 1.00 87.50 246 ASN A C 1
ATOM 1925 O O . ASN A 1 246 ? -7.882 -14.815 -0.312 1.00 87.50 246 ASN A O 1
ATOM 1929 N N . LEU A 1 247 ? -6.363 -14.365 1.287 1.00 88.69 247 LEU A N 1
ATOM 1930 C CA . LEU A 1 247 ? -5.159 -14.701 0.524 1.00 88.69 247 LEU A CA 1
ATOM 1931 C C . LEU A 1 247 ? -5.294 -16.019 -0.242 1.00 88.69 247 LEU A C 1
ATOM 1933 O O . LEU A 1 247 ? -5.069 -16.054 -1.447 1.00 88.69 247 LEU A O 1
ATOM 1937 N N . ARG A 1 248 ? -5.742 -17.096 0.423 1.00 88.56 248 ARG A N 1
ATOM 1938 C CA . ARG A 1 248 ? -5.902 -18.423 -0.207 1.00 88.56 248 ARG A CA 1
ATOM 1939 C C . ARG A 1 248 ? -6.833 -18.410 -1.420 1.00 88.56 248 ARG A C 1
ATOM 1941 O O . ARG A 1 248 ? -6.579 -19.126 -2.382 1.00 88.56 248 ARG A O 1
ATOM 1948 N N . ARG A 1 249 ? -7.903 -17.611 -1.374 1.00 87.69 249 ARG A N 1
ATOM 1949 C CA . ARG A 1 249 ? -8.874 -17.489 -2.473 1.00 87.69 249 ARG A CA 1
ATOM 1950 C C . ARG A 1 249 ? -8.307 -16.664 -3.632 1.00 87.69 249 ARG A C 1
ATOM 1952 O O . ARG A 1 249 ? -8.651 -16.918 -4.781 1.00 87.69 249 ARG A O 1
ATOM 1959 N N . ASN A 1 250 ? -7.384 -15.753 -3.332 1.00 86.06 250 ASN A N 1
ATOM 1960 C CA . ASN A 1 250 ? -6.782 -14.820 -4.280 1.00 86.06 250 ASN A CA 1
ATOM 1961 C C . ASN A 1 250 ? -5.393 -15.242 -4.789 1.00 86.06 250 ASN A C 1
ATOM 1963 O O . ASN A 1 250 ? -4.788 -14.504 -5.556 1.00 86.06 250 ASN A O 1
ATOM 1967 N N . LEU A 1 251 ? -4.891 -16.436 -4.439 1.00 85.94 251 LEU A N 1
ATOM 1968 C CA . LEU A 1 251 ? -3.573 -16.923 -4.891 1.00 85.94 251 LEU A CA 1
ATOM 1969 C C . LEU A 1 251 ? -3.413 -16.949 -6.417 1.00 85.94 251 LEU A C 1
ATOM 1971 O O . LEU A 1 251 ? -2.300 -16.816 -6.913 1.00 85.94 251 LEU A O 1
ATOM 1975 N N . HIS A 1 252 ? -4.513 -17.100 -7.154 1.00 83.38 252 HIS A N 1
ATOM 1976 C CA . HIS A 1 252 ? -4.525 -17.093 -8.616 1.00 83.38 252 HIS A CA 1
ATOM 1977 C C . HIS A 1 252 ? -4.154 -15.731 -9.231 1.00 83.38 252 HIS A C 1
ATOM 1979 O O . HIS A 1 252 ? -3.828 -15.681 -10.412 1.00 83.38 252 HIS A O 1
ATOM 1985 N N . LEU A 1 253 ? -4.194 -14.649 -8.446 1.00 80.50 253 LEU A N 1
ATOM 1986 C CA . LEU A 1 253 ? -3.803 -13.303 -8.873 1.00 80.50 253 LEU A CA 1
ATOM 1987 C C . LEU A 1 253 ? -2.291 -13.054 -8.732 1.00 80.50 253 LEU A C 1
ATOM 1989 O O . LEU A 1 253 ? -1.780 -12.079 -9.274 1.00 80.50 253 LEU A O 1
ATOM 1993 N N . PHE A 1 254 ? -1.564 -13.918 -8.015 1.00 82.62 254 PHE A N 1
ATOM 1994 C CA . PHE A 1 254 ? -0.135 -13.741 -7.763 1.00 82.62 254 PHE A CA 1
ATOM 1995 C C . PHE A 1 254 ? 0.709 -14.357 -8.878 1.00 82.62 254 PHE A C 1
ATOM 1997 O O . PHE A 1 254 ? 0.606 -15.550 -9.171 1.00 82.62 254 PHE A O 1
ATOM 2004 N N . ASP A 1 255 ? 1.642 -13.574 -9.420 1.00 80.62 255 ASP A N 1
ATOM 2005 C CA . ASP A 1 255 ? 2.710 -14.097 -10.267 1.00 80.62 255 ASP A CA 1
ATOM 2006 C C . ASP A 1 255 ? 3.806 -14.722 -9.388 1.00 80.62 255 ASP A C 1
ATOM 2008 O O . ASP A 1 255 ? 4.768 -14.076 -8.966 1.00 80.62 255 ASP A O 1
ATOM 2012 N N . LEU A 1 256 ? 3.630 -16.003 -9.057 1.00 77.31 256 LEU A N 1
ATOM 2013 C CA . LEU A 1 256 ? 4.570 -16.752 -8.214 1.00 77.31 256 LEU A CA 1
ATOM 2014 C C . LEU A 1 256 ? 5.858 -17.158 -8.948 1.00 77.31 256 LEU A C 1
ATOM 2016 O O . LEU A 1 256 ? 6.773 -17.679 -8.312 1.00 77.31 256 LEU A O 1
ATOM 2020 N N . ASN A 1 257 ? 5.932 -16.926 -10.261 1.00 70.75 257 ASN A N 1
ATOM 2021 C CA . ASN A 1 257 ? 7.086 -17.273 -11.089 1.00 70.75 257 ASN A CA 1
ATOM 2022 C C . ASN A 1 257 ? 7.954 -16.058 -11.445 1.00 70.75 257 ASN A C 1
ATOM 2024 O O . ASN A 1 257 ? 9.045 -16.245 -11.989 1.00 70.75 257 ASN A O 1
ATOM 2028 N N . ALA A 1 258 ? 7.504 -14.839 -11.130 1.00 59.22 258 ALA A N 1
ATOM 2029 C CA . ALA A 1 258 ? 8.322 -13.636 -11.203 1.00 59.22 258 ALA A CA 1
ATOM 2030 C C . ALA A 1 258 ? 9.530 -13.769 -10.259 1.00 59.22 258 ALA A C 1
ATOM 2032 O O . ALA A 1 258 ? 9.375 -13.796 -9.035 1.00 59.22 258 ALA A O 1
ATOM 2033 N N . LYS A 1 259 ? 10.722 -13.902 -10.849 1.00 47.00 259 LYS A N 1
ATOM 2034 C CA . LYS A 1 259 ? 12.010 -13.884 -10.147 1.00 47.00 259 LYS A CA 1
ATOM 2035 C C . LYS A 1 259 ? 12.498 -12.458 -9.967 1.00 47.00 259 LYS A C 1
ATOM 2037 O O . LYS A 1 259 ? 12.442 -11.719 -10.972 1.00 47.00 259 LYS A O 1
#

Sequence (259 aa):
MLKLLLTAVMIAALCGMVICNRKPRKAARYKIIALLLLLLVLLSGGLFMYLPSLAEQNSKDPEFVSGDYQHKEMVAALSGYIQEKYVLTSKIRLIGQRFDPGFAEELKKSLADIGIMDFKSEIITIKMTEDSLVLPVEEWAAEAQALDEALTRNLDADAVILMDNDYSTEPLRRLNFYKYSAAERPRLIIMGPIKLNAWSKRMLEEEFFDAVIEPDRKTETSAEADKTASKAEAATGTYTVINSGNLRRNLHLFDLNAK

Radius of gyration: 25.8 Å; chains: 1; bounding box: 63×34×76 Å

Secondary structure (DSSP, 8-state):
-HHHHHHHHHHHHHHHHHHHHT-TTS-HHHHHHHHHHHHHHHHHHHHHHHHHHHHHHH---S----HHHHHHHHHHHHHHHHHHH--TT-EEEEEESS--HHHHHHHHHHHHHTT--EEEEEE------SSS---HHHHHHHHHHHHHHHHHHTTT-SEEEEE-SS--HHHHTT-GGGGS-GGGS-SEEEE-S---BHHHHHHHHTTS-SEEEEE-GGGHHHHTT-TTS-TTTTT---EEEE-TTTHHHHGGGSBTT--

Foldseek 3Di:
DVVVVLVVLLVVLVVLLVVLVVDPPDDPVSVVSNVVSVVSNVVSVVCVVCVVVVVVVPPPPPPPVQVVQVLVLVLCQVLVVDLVPDDLAFAEEEEEQDDDPVSQVSSCVSNVVSNHNRYDYDHFDQDDDPDDDDDVLNVLCSLLVSVLVVQLVCQVGLEYEYEYPVQDCSSVVNHPVVVDDCNSGRNAYEYDDHQAEPVVLVCQVVVVHQKYKYFACPLVVVVVVDPPDDPNVSRNTRIDIDHPVCCVVCVVRHPHVDD